Protein AF-A0A816B0W8-F1 (afdb_monomer)

Mean predicted aligned error: 12.71 Å

Nearest PDB structures (foldseek):
  7wbj-assembly1_R  TM=2.184E-01  e=3.076E+00  Homo sapiens

Radius of gyration: 24.5 Å; Cα contacts (8 Å, |Δi|>4): 138; chains: 1; bounding box: 61×40×53 Å

Sequence (205 aa):
MHNAAICAMAPLFFAFRRRNYAPLTARYIFDLQVASPQLIDHLSKSFSVQRTARPFSAIAVDQTIECTINRYGKGRGGISGHFNKQLIDRWCQAFSFRAILSSVVAEIVSLETGLNSLDTHIECTPTRIEVDNKDLSLCIAKLKSENLFSCEQNSLPKLFTGKIIHNDIVLNICNSYERGYELLKKYLVERLINKTVNVYDKIDF

pLDDT: mean 81.43, std 10.31, range [48.84, 95.62]

Structure (mmCIF, N/CA/C/O backbone):
data_AF-A0A816B0W8-F1
#
_entry.id   AF-A0A816B0W8-F1
#
loop_
_atom_site.group_PDB
_atom_site.id
_atom_site.type_symbol
_atom_site.label_atom_id
_atom_site.label_alt_id
_atom_site.label_comp_id
_atom_site.label_asym_id
_atom_site.label_entity_id
_atom_site.label_seq_id
_atom_site.pdbx_PDB_ins_code
_atom_site.Cartn_x
_atom_site.Cartn_y
_atom_site.Cartn_z
_atom_site.occupancy
_atom_site.B_iso_or_equiv
_atom_site.auth_seq_id
_atom_site.auth_comp_id
_atom_site.auth_asym_id
_atom_site.auth_atom_id
_atom_site.pdbx_PDB_model_num
ATOM 1 N N . MET A 1 1 ? -0.723 12.891 -1.278 1.00 52.94 1 MET A N 1
ATOM 2 C CA . MET A 1 1 ? -1.384 11.775 -1.999 1.00 52.94 1 MET A CA 1
ATOM 3 C C . MET A 1 1 ? -1.600 10.532 -1.134 1.00 52.94 1 MET A C 1
ATOM 5 O O . MET A 1 1 ? -2.701 10.005 -1.169 1.00 52.94 1 MET A O 1
ATOM 9 N N . HIS A 1 2 ? -0.624 10.086 -0.331 1.00 69.62 2 HIS A N 1
ATOM 10 C CA . HIS A 1 2 ? -0.720 8.847 0.466 1.00 69.62 2 HIS A CA 1
ATOM 11 C C . HIS A 1 2 ? -1.966 8.743 1.377 1.00 69.62 2 HIS A C 1
ATOM 13 O O . HIS A 1 2 ? -2.706 7.769 1.288 1.00 69.62 2 HIS A O 1
ATOM 19 N N . ASN A 1 3 ? -2.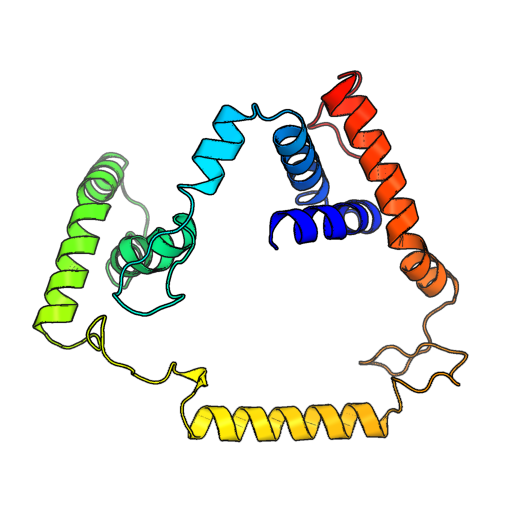263 9.766 2.189 1.00 77.00 3 ASN A N 1
ATOM 20 C CA . ASN A 1 3 ? -3.391 9.705 3.137 1.00 77.00 3 ASN A CA 1
ATOM 21 C C . ASN A 1 3 ? -4.752 9.655 2.430 1.00 77.00 3 ASN A C 1
ATOM 23 O O . ASN A 1 3 ? -5.612 8.868 2.806 1.00 77.00 3 ASN A O 1
ATOM 27 N N . ALA A 1 4 ? -4.923 10.446 1.367 1.00 80.56 4 ALA A N 1
ATOM 28 C CA . ALA A 1 4 ? -6.134 10.412 0.549 1.00 80.56 4 ALA A CA 1
ATOM 29 C C . ALA A 1 4 ? -6.332 9.034 -0.109 1.00 80.56 4 ALA A C 1
ATOM 31 O O . ALA A 1 4 ? -7.447 8.518 -0.126 1.00 80.56 4 ALA A O 1
ATOM 32 N N . ALA A 1 5 ? -5.247 8.407 -0.580 1.00 85.62 5 ALA A N 1
ATOM 33 C CA . ALA A 1 5 ? -5.291 7.063 -1.148 1.00 85.62 5 ALA A CA 1
ATOM 34 C C . ALA A 1 5 ? -5.685 6.003 -0.106 1.00 85.62 5 ALA A C 1
ATOM 36 O O . ALA A 1 5 ? -6.521 5.150 -0.393 1.00 85.62 5 ALA A O 1
ATOM 37 N N . ILE A 1 6 ? -5.146 6.077 1.118 1.00 87.00 6 ILE A N 1
ATOM 38 C CA . ILE A 1 6 ? -5.539 5.167 2.207 1.00 87.00 6 ILE A CA 1
ATOM 39 C C . ILE A 1 6 ? -7.014 5.350 2.572 1.00 87.00 6 ILE A C 1
ATOM 41 O O . ILE A 1 6 ? -7.723 4.354 2.703 1.00 87.00 6 ILE A O 1
ATOM 45 N N . CYS A 1 7 ? -7.495 6.592 2.682 1.00 88.56 7 CYS A N 1
ATOM 46 C CA . CYS A 1 7 ? -8.908 6.863 2.951 1.00 88.56 7 CYS A CA 1
ATOM 47 C C . CYS A 1 7 ? -9.823 6.283 1.863 1.00 88.56 7 CYS A C 1
ATOM 49 O O . CYS A 1 7 ? -10.854 5.702 2.188 1.00 88.56 7 CYS A O 1
ATOM 51 N N . ALA A 1 8 ? -9.432 6.386 0.590 1.00 91.00 8 ALA A N 1
ATOM 52 C CA . ALA A 1 8 ? -10.189 5.819 -0.524 1.00 91.00 8 ALA A CA 1
ATOM 53 C C . ALA A 1 8 ? -10.150 4.277 -0.558 1.00 91.00 8 ALA A C 1
ATOM 55 O O . ALA A 1 8 ? -11.124 3.640 -0.951 1.00 91.00 8 ALA A O 1
ATOM 56 N N . MET A 1 9 ? -9.044 3.661 -0.132 1.00 92.88 9 MET A N 1
ATOM 57 C CA . MET A 1 9 ? -8.875 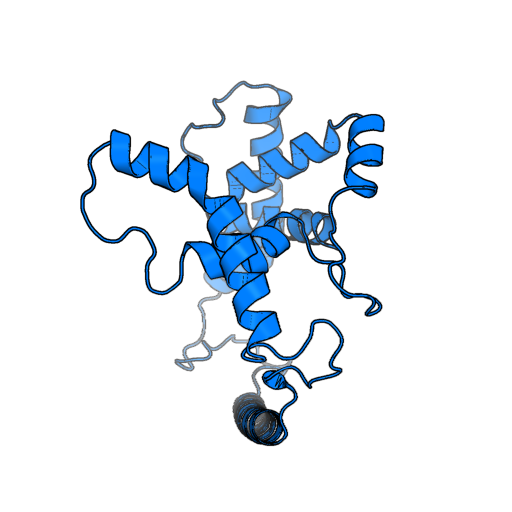2.202 -0.144 1.00 92.88 9 MET A CA 1
ATOM 58 C C . MET A 1 9 ? -9.476 1.498 1.075 1.00 92.88 9 MET A C 1
ATOM 60 O O . MET A 1 9 ? -9.868 0.334 0.974 1.00 92.88 9 MET A O 1
ATOM 64 N N . ALA A 1 10 ? -9.565 2.172 2.225 1.00 93.56 10 ALA A N 1
ATOM 65 C CA . ALA A 1 10 ? -10.037 1.564 3.467 1.00 93.56 10 ALA A CA 1
ATOM 66 C C . ALA A 1 10 ? -11.412 0.878 3.334 1.00 93.56 10 ALA A C 1
ATOM 68 O O . ALA A 1 10 ? -11.506 -0.286 3.731 1.00 93.56 10 ALA A O 1
ATOM 69 N N . PRO A 1 11 ? -12.443 1.481 2.703 1.00 95.12 11 PRO A N 1
ATOM 70 C CA . PRO A 1 11 ? -13.714 0.800 2.448 1.00 95.12 11 PRO A CA 1
ATOM 71 C C . PRO A 1 11 ? -13.540 -0.539 1.722 1.00 95.12 11 PRO A C 1
ATOM 73 O O . PRO A 1 11 ? -14.100 -1.553 2.132 1.00 95.12 11 PRO A O 1
ATOM 76 N N . LEU A 1 12 ? -12.685 -0.596 0.699 1.00 94.69 12 LEU A N 1
ATOM 77 C CA . LEU A 1 12 ? -12.449 -1.821 -0.067 1.00 94.69 12 LEU A CA 1
ATOM 78 C C . LEU A 1 12 ? -11.788 -2.916 0.784 1.00 94.69 12 LEU A C 1
ATOM 80 O O . LEU A 1 12 ? -12.116 -4.096 0.637 1.00 94.69 12 LEU A O 1
ATOM 84 N N . PHE A 1 13 ? -10.907 -2.558 1.724 1.00 94.25 13 PHE A N 1
ATOM 85 C CA . PHE A 1 13 ? -10.340 -3.534 2.659 1.00 94.25 13 PHE A CA 1
ATOM 86 C C . PHE A 1 13 ? -11.407 -4.181 3.541 1.00 94.25 13 PHE A C 1
ATOM 88 O O . PHE A 1 13 ? -11.345 -5.393 3.769 1.00 94.25 13 PHE A O 1
ATOM 95 N N . PHE A 1 14 ? -12.407 -3.414 3.977 1.00 93.38 14 PHE A N 1
ATOM 96 C CA . PHE A 1 14 ? -13.552 -3.955 4.705 1.00 93.38 14 PHE A CA 1
ATOM 97 C C . PHE A 1 14 ? -14.455 -4.800 3.798 1.00 93.38 14 PHE A C 1
ATOM 99 O O . PHE A 1 14 ? -14.776 -5.937 4.142 1.00 93.38 14 PHE A O 1
ATOM 106 N N . ALA A 1 15 ? -14.783 -4.312 2.600 1.00 93.94 15 ALA A N 1
ATOM 107 C CA . ALA A 1 15 ? -15.646 -5.009 1.644 1.00 93.94 15 ALA A CA 1
ATOM 108 C C . ALA A 1 15 ? -15.120 -6.402 1.254 1.00 93.94 15 ALA A C 1
ATOM 110 O O . ALA A 1 15 ? -15.884 -7.368 1.152 1.00 93.94 15 ALA A O 1
ATOM 111 N N . PHE A 1 16 ? -13.804 -6.516 1.061 1.00 92.00 16 PHE A N 1
ATOM 112 C CA . PHE A 1 16 ? -13.126 -7.753 0.665 1.00 92.00 16 PHE A CA 1
ATOM 113 C C . PHE A 1 16 ? -12.481 -8.502 1.836 1.00 92.00 16 PHE A C 1
ATOM 115 O O . PHE A 1 16 ? -11.629 -9.367 1.624 1.00 92.00 16 PHE A O 1
ATOM 122 N N . ARG A 1 17 ? -12.893 -8.201 3.075 1.00 89.06 17 ARG A N 1
ATOM 123 C CA . ARG A 1 17 ? -12.522 -8.959 4.282 1.00 89.06 17 ARG A CA 1
ATOM 124 C C . ARG A 1 17 ? -11.011 -9.075 4.494 1.00 89.06 17 ARG A C 1
ATOM 126 O O . ARG A 1 17 ? -10.497 -10.114 4.919 1.00 89.06 17 ARG A O 1
ATOM 133 N N . ARG A 1 18 ? -10.263 -8.013 4.189 1.00 90.75 18 ARG A N 1
ATOM 134 C CA . ARG A 1 18 ? -8.805 -7.967 4.355 1.00 90.75 18 ARG A CA 1
ATOM 135 C C . ARG A 1 18 ? -8.459 -7.795 5.831 1.00 90.75 18 ARG A C 1
ATOM 137 O O . ARG A 1 18 ? -8.125 -6.703 6.270 1.00 90.75 18 ARG A O 1
ATOM 144 N N . ARG A 1 19 ? -8.521 -8.894 6.589 1.00 83.50 19 ARG A N 1
ATOM 145 C CA . ARG A 1 19 ? -8.374 -8.936 8.059 1.00 83.50 19 ARG A CA 1
ATOM 146 C C . ARG A 1 19 ? -7.146 -8.217 8.606 1.00 83.50 19 ARG A C 1
ATOM 148 O O . ARG A 1 19 ? -7.242 -7.624 9.666 1.00 83.50 19 ARG A O 1
ATOM 155 N N . ASN A 1 20 ? -6.024 -8.250 7.893 1.00 83.94 20 ASN A N 1
ATOM 156 C CA . ASN A 1 20 ? -4.802 -7.589 8.355 1.00 83.94 20 ASN A CA 1
ATOM 157 C C . ASN A 1 20 ? -4.802 -6.089 8.031 1.00 83.94 20 ASN A C 1
ATOM 159 O O . ASN A 1 20 ? -4.254 -5.300 8.785 1.00 83.94 20 ASN A O 1
ATOM 163 N N . TYR A 1 21 ? -5.433 -5.683 6.928 1.00 88.56 21 TYR A N 1
ATOM 164 C CA . TYR A 1 21 ? -5.374 -4.305 6.437 1.00 88.56 21 TYR A CA 1
ATOM 165 C C . TYR A 1 21 ? -6.533 -3.448 6.947 1.00 88.56 21 TYR A C 1
ATOM 167 O O . TYR A 1 21 ? -6.322 -2.293 7.305 1.00 88.56 21 TYR A O 1
ATOM 175 N N . ALA A 1 22 ? -7.747 -3.996 7.022 1.00 90.94 22 ALA A N 1
ATOM 176 C CA . ALA A 1 22 ? -8.943 -3.262 7.430 1.00 90.94 22 ALA A CA 1
ATOM 177 C C . ALA A 1 22 ? -8.820 -2.641 8.844 1.00 90.94 22 ALA A C 1
ATOM 179 O O . ALA A 1 22 ? -8.985 -1.427 8.961 1.00 90.94 22 ALA A O 1
ATOM 180 N N . PRO A 1 23 ? -8.425 -3.380 9.903 1.00 89.88 23 PRO A N 1
ATOM 181 C CA . PRO A 1 23 ? -8.271 -2.805 11.243 1.00 89.88 23 PRO A CA 1
ATOM 182 C C . PRO A 1 23 ? -7.166 -1.749 11.310 1.00 89.88 23 PRO A C 1
ATOM 184 O O . PRO A 1 23 ? -7.350 -0.698 11.921 1.00 89.88 23 PRO A O 1
ATOM 187 N N . LEU A 1 24 ? -6.020 -2.026 10.673 1.00 90.06 24 LEU A N 1
ATOM 188 C CA . LEU A 1 24 ? -4.855 -1.140 10.688 1.00 90.06 24 LEU A CA 1
ATOM 189 C C . LEU A 1 24 ? -5.149 0.173 9.969 1.00 90.06 24 LEU A C 1
ATOM 191 O O . LEU A 1 24 ? -4.829 1.240 10.483 1.00 90.06 24 LEU A O 1
ATOM 195 N N . THR A 1 25 ? -5.800 0.105 8.809 1.00 90.81 25 THR A N 1
ATOM 196 C CA . THR A 1 25 ? -6.192 1.306 8.065 1.00 90.81 25 THR A CA 1
ATOM 197 C C . THR A 1 25 ? -7.269 2.103 8.785 1.00 90.81 25 THR A C 1
ATOM 199 O O . THR A 1 25 ? -7.143 3.321 8.864 1.00 90.81 25 THR A O 1
ATOM 202 N N . ALA A 1 26 ? -8.268 1.451 9.386 1.00 91.50 26 ALA A N 1
ATOM 203 C CA . ALA A 1 26 ? -9.259 2.138 10.213 1.00 91.50 26 ALA A CA 1
ATOM 204 C C . ALA A 1 26 ? -8.606 2.859 11.399 1.00 91.50 26 ALA A C 1
ATOM 206 O O . ALA A 1 26 ? -8.904 4.025 11.654 1.00 91.50 26 ALA A O 1
ATOM 207 N N . ARG A 1 27 ? -7.676 2.188 12.092 1.00 90.56 27 ARG A N 1
ATOM 208 C CA . ARG A 1 27 ? -6.945 2.787 13.209 1.00 90.56 27 ARG A CA 1
ATOM 209 C C . ARG A 1 27 ? -6.093 3.969 12.759 1.00 90.56 27 ARG A C 1
ATOM 211 O O . ARG A 1 27 ? -6.164 5.022 13.374 1.00 90.56 27 ARG A O 1
ATOM 218 N N . TYR A 1 28 ? -5.361 3.814 11.662 1.00 88.50 28 TYR A N 1
ATOM 219 C CA . TYR A 1 28 ? -4.548 4.879 11.085 1.00 88.50 28 TYR A CA 1
ATOM 220 C C . TYR A 1 28 ? -5.380 6.113 10.709 1.00 88.50 28 TYR A C 1
ATOM 222 O O . TYR A 1 28 ? -5.005 7.232 11.044 1.00 88.50 28 TYR A O 1
ATOM 230 N N . ILE A 1 29 ? -6.529 5.919 10.053 1.00 88.88 29 ILE A N 1
ATOM 231 C CA . ILE A 1 29 ? -7.435 7.018 9.687 1.00 88.88 29 ILE A CA 1
ATOM 232 C C . ILE A 1 29 ? -7.964 7.721 10.939 1.00 88.88 29 ILE A C 1
ATOM 234 O O . ILE A 1 29 ? -7.981 8.948 10.986 1.00 88.88 29 ILE A O 1
ATOM 238 N N . PHE A 1 30 ? -8.365 6.960 11.958 1.00 90.38 30 PHE A N 1
ATOM 239 C CA . PHE A 1 30 ? -8.827 7.524 13.223 1.00 90.38 30 PHE A CA 1
ATOM 240 C C . PHE A 1 30 ? -7.728 8.323 13.931 1.00 90.38 30 PHE A C 1
ATOM 242 O O . PHE A 1 30 ? -7.953 9.463 14.328 1.00 90.38 30 PHE A O 1
ATOM 249 N N . ASP A 1 31 ? -6.523 7.762 14.035 1.00 88.50 31 ASP A N 1
ATOM 250 C CA . ASP A 1 31 ? -5.387 8.430 14.665 1.00 88.50 31 ASP A CA 1
ATOM 251 C C . ASP A 1 31 ? -5.023 9.723 13.913 1.00 88.50 31 ASP A C 1
ATOM 253 O O . ASP A 1 31 ? -4.719 10.726 14.550 1.00 88.50 31 ASP A O 1
ATOM 257 N N . LEU A 1 32 ? -5.135 9.752 12.577 1.00 82.69 32 LEU A N 1
ATOM 258 C CA . LEU A 1 32 ? -4.976 10.979 11.785 1.00 82.69 32 LEU A CA 1
ATOM 259 C C . LEU A 1 32 ? -6.052 12.033 12.080 1.00 82.69 32 LEU A C 1
ATOM 261 O O . LEU A 1 32 ? -5.742 13.220 12.094 1.00 82.69 32 LEU A O 1
ATOM 265 N N . GLN A 1 33 ? -7.305 11.621 12.284 1.00 84.00 33 GLN A N 1
ATOM 266 C CA . GLN A 1 33 ? -8.415 12.536 12.580 1.00 84.00 33 GLN A CA 1
ATOM 267 C C . GLN A 1 33 ? -8.322 13.134 13.987 1.00 84.00 33 GLN A C 1
ATOM 269 O O . GLN A 1 33 ? -8.737 14.270 14.197 1.00 84.00 33 GLN A O 1
ATOM 274 N N . VAL A 1 34 ? -7.792 12.368 14.943 1.00 87.25 34 VAL A N 1
ATOM 275 C CA . VAL A 1 34 ? -7.678 12.764 16.356 1.00 87.25 34 VAL A CA 1
ATOM 276 C C . VAL A 1 34 ? -6.302 13.370 16.677 1.00 87.25 34 VAL A C 1
ATOM 278 O O . VAL A 1 34 ? -6.108 13.935 17.753 1.00 87.25 34 VAL A O 1
ATOM 281 N N . ALA A 1 35 ? -5.339 13.286 15.754 1.00 84.56 35 ALA A N 1
ATOM 282 C CA . ALA A 1 35 ? -4.006 13.854 15.923 1.00 84.56 35 ALA A CA 1
ATOM 283 C C . ALA A 1 35 ? -4.059 15.359 16.224 1.00 84.56 35 ALA A C 1
ATOM 285 O O . ALA A 1 35 ? -4.813 16.118 15.613 1.00 84.56 35 ALA A O 1
ATOM 286 N N . SER A 1 36 ? -3.206 15.809 17.150 1.00 85.88 36 SER A N 1
ATOM 287 C CA . SER A 1 36 ? -3.104 17.233 17.461 1.00 85.88 36 SER A CA 1
ATOM 288 C C . SER A 1 36 ? -2.554 18.010 16.255 1.00 85.88 36 SER A C 1
ATOM 290 O O . SER A 1 36 ? -1.688 17.501 15.534 1.00 85.88 36 SER A O 1
ATOM 292 N N . PRO A 1 37 ? -2.969 19.274 16.051 1.00 84.88 37 PRO A N 1
ATOM 293 C CA . PRO A 1 37 ? -2.423 20.112 14.982 1.00 84.88 37 PRO A CA 1
ATOM 294 C C . PRO A 1 37 ? -0.893 20.229 15.030 1.00 84.88 37 PRO A C 1
ATOM 296 O O . PRO A 1 37 ? -0.244 20.300 13.993 1.00 84.88 37 PRO A O 1
ATOM 299 N N . GLN A 1 38 ? -0.311 20.186 16.232 1.00 84.12 38 GLN A N 1
ATOM 300 C CA . GLN A 1 38 ? 1.138 20.217 16.460 1.00 84.12 38 GLN A CA 1
ATOM 301 C C . GLN A 1 38 ? 1.833 18.954 15.938 1.00 84.12 38 GLN A C 1
ATOM 303 O O . GLN A 1 38 ? 2.890 19.044 15.318 1.00 84.12 38 GLN A O 1
ATOM 308 N N . LEU A 1 39 ? 1.238 17.776 16.157 1.00 80.62 39 LEU A N 1
ATOM 309 C CA . LEU A 1 39 ? 1.755 16.520 15.621 1.00 80.62 39 LEU A CA 1
ATOM 310 C C . LEU A 1 39 ? 1.662 16.503 14.092 1.00 80.62 39 LEU A C 1
ATOM 312 O O . LEU A 1 39 ? 2.605 16.083 13.427 1.00 80.62 39 LEU A O 1
ATOM 316 N N . ILE A 1 40 ? 0.552 16.993 13.533 1.00 79.31 40 ILE A N 1
ATOM 317 C CA . ILE A 1 40 ? 0.364 17.101 12.081 1.00 79.31 40 ILE A CA 1
ATOM 318 C C . ILE A 1 40 ? 1.403 18.052 11.471 1.00 79.31 40 ILE A C 1
ATOM 320 O O . ILE A 1 40 ? 2.042 17.695 10.482 1.00 79.31 40 ILE A O 1
ATOM 324 N N . ASP A 1 41 ? 1.623 19.221 12.080 1.00 81.81 41 ASP A N 1
ATOM 325 C CA . ASP A 1 41 ? 2.642 20.184 11.650 1.00 81.81 41 ASP A CA 1
ATOM 326 C C . ASP A 1 41 ? 4.049 19.567 11.689 1.00 81.81 41 ASP A C 1
ATOM 328 O O . ASP A 1 41 ? 4.784 19.633 10.702 1.00 81.81 41 ASP A O 1
ATOM 332 N N . HIS A 1 42 ? 4.394 18.868 12.771 1.00 79.50 42 HIS A N 1
ATOM 333 C CA . HIS A 1 42 ? 5.682 18.187 12.887 1.00 79.50 42 HIS A CA 1
ATOM 334 C C . HIS A 1 42 ? 5.849 17.071 11.841 1.00 79.50 42 HIS A C 1
ATOM 336 O O . HIS A 1 42 ? 6.890 16.969 11.193 1.00 79.50 42 HIS A O 1
ATOM 342 N N . LEU A 1 43 ? 4.829 16.235 11.629 1.00 71.69 43 LEU A N 1
ATOM 343 C CA . LEU A 1 43 ? 4.875 15.164 10.628 1.00 71.69 43 LEU A CA 1
ATOM 344 C C . LEU A 1 43 ? 4.965 15.711 9.200 1.00 71.69 43 LEU A C 1
ATOM 346 O O . LEU A 1 43 ? 5.659 15.125 8.369 1.00 71.69 43 LEU A O 1
ATOM 350 N N . SER A 1 44 ? 4.328 16.851 8.919 1.00 72.12 44 SER A N 1
ATOM 351 C CA . SER A 1 44 ? 4.392 17.503 7.605 1.00 72.12 44 SER A CA 1
ATOM 352 C C . SER A 1 44 ? 5.803 17.979 7.235 1.00 72.12 44 SER A C 1
ATOM 354 O O . SER A 1 44 ? 6.125 18.084 6.053 1.00 72.12 44 SER A O 1
ATOM 356 N N . LYS A 1 45 ? 6.661 18.208 8.237 1.00 73.25 45 LYS A N 1
ATOM 357 C CA . LYS A 1 45 ? 8.029 18.720 8.078 1.00 73.25 45 LYS A CA 1
ATOM 358 C C . LYS A 1 45 ? 9.110 17.635 8.106 1.00 73.25 45 LYS A C 1
ATOM 360 O O . LYS A 1 45 ? 10.259 17.934 7.796 1.00 73.25 45 LYS A O 1
ATOM 365 N N . SER A 1 46 ? 8.795 16.396 8.499 1.00 66.38 46 SER A N 1
ATOM 366 C CA . SER A 1 46 ? 9.828 15.445 8.961 1.00 66.38 46 SER A CA 1
ATOM 367 C C . SER A 1 46 ? 9.666 14.002 8.475 1.00 66.38 46 SER A C 1
ATOM 369 O O . SER A 1 46 ? 10.061 13.076 9.179 1.00 66.38 46 SER A O 1
ATOM 371 N N . PHE A 1 47 ? 9.104 13.777 7.283 1.00 73.25 47 PHE A N 1
ATOM 372 C CA . PHE A 1 47 ? 8.877 12.409 6.786 1.00 73.25 47 PHE A CA 1
ATOM 373 C C . PHE A 1 47 ? 9.722 11.997 5.577 1.00 73.25 47 PHE A C 1
ATOM 375 O O . PHE A 1 47 ? 9.704 10.829 5.185 1.00 73.25 47 PHE A O 1
ATOM 382 N N . SER A 1 48 ? 10.477 12.924 4.990 1.00 80.25 48 SER A N 1
ATOM 383 C CA . SER A 1 48 ? 11.274 12.662 3.793 1.00 80.25 48 SER A CA 1
ATOM 384 C C . SER A 1 48 ? 12.748 12.971 4.012 1.00 80.25 48 SER A C 1
ATOM 386 O O . SER A 1 48 ? 13.090 14.021 4.552 1.00 80.25 48 SER A O 1
ATOM 388 N N . VAL A 1 49 ? 13.618 12.085 3.538 1.00 81.94 49 VAL A N 1
ATOM 389 C CA . VAL A 1 49 ? 15.068 12.275 3.505 1.00 81.94 49 VAL A CA 1
ATOM 390 C C . VAL A 1 49 ? 15.493 12.478 2.061 1.00 81.94 49 VAL A C 1
ATOM 392 O O . VAL A 1 49 ? 15.149 11.690 1.180 1.00 81.94 49 VAL A O 1
ATOM 395 N N . GLN A 1 50 ? 16.282 13.519 1.824 1.00 82.12 50 GLN A N 1
ATOM 396 C CA . GLN A 1 50 ? 16.931 13.759 0.546 1.00 82.12 50 GLN A CA 1
ATOM 397 C C . GLN A 1 50 ? 18.427 13.467 0.696 1.00 82.12 50 GLN A C 1
ATOM 399 O O . GLN A 1 50 ? 19.153 14.203 1.356 1.00 82.12 50 GLN A O 1
ATOM 404 N N . ARG A 1 51 ? 18.886 12.359 0.103 1.00 77.19 51 ARG A N 1
ATOM 405 C CA . ARG A 1 51 ? 20.296 11.924 0.172 1.00 77.19 51 ARG A CA 1
ATOM 406 C C . ARG A 1 51 ? 21.182 12.508 -0.926 1.00 77.19 51 ARG A C 1
ATOM 408 O O . ARG A 1 51 ? 22.399 12.415 -0.831 1.00 77.19 51 ARG A O 1
ATOM 415 N N . THR A 1 52 ? 20.582 13.053 -1.980 1.00 72.75 52 THR A N 1
ATOM 416 C CA . THR A 1 52 ? 21.294 13.578 -3.153 1.00 72.75 52 THR A CA 1
ATOM 417 C C . THR A 1 52 ? 20.834 14.997 -3.446 1.00 72.75 52 THR A C 1
ATOM 419 O O . THR A 1 52 ? 19.712 15.365 -3.105 1.00 72.75 52 THR A O 1
ATOM 422 N N . ALA A 1 53 ? 21.642 15.790 -4.146 1.00 75.69 53 ALA A N 1
ATOM 423 C CA . ALA A 1 53 ? 21.236 17.133 -4.566 1.00 75.69 53 ALA A CA 1
ATOM 424 C C . ALA A 1 53 ? 20.153 17.128 -5.671 1.00 75.69 53 ALA A C 1
ATOM 426 O O . ALA A 1 53 ? 19.719 18.192 -6.108 1.00 75.69 53 ALA A O 1
ATOM 427 N N . ARG A 1 54 ? 19.698 15.952 -6.135 1.00 73.12 54 ARG A N 1
ATOM 428 C CA . ARG A 1 54 ? 18.716 15.850 -7.219 1.00 73.12 54 ARG A CA 1
ATOM 429 C C . ARG A 1 54 ? 17.352 16.392 -6.779 1.00 73.12 54 ARG A C 1
ATOM 431 O O . ARG A 1 54 ? 16.837 15.944 -5.746 1.00 73.12 54 ARG A O 1
ATOM 438 N N . PRO A 1 55 ? 16.725 17.279 -7.568 1.00 73.38 55 PRO A N 1
ATOM 439 C CA . PRO A 1 55 ? 15.346 17.695 -7.337 1.00 73.38 55 PRO A CA 1
ATOM 440 C C . PRO A 1 55 ? 14.404 16.486 -7.277 1.00 73.38 55 PRO A C 1
ATOM 442 O O . PRO A 1 55 ? 14.602 15.511 -7.999 1.00 73.38 55 PRO A O 1
ATOM 445 N N . PHE A 1 56 ? 13.385 16.549 -6.415 1.00 74.19 56 PHE A N 1
ATOM 446 C CA . PHE A 1 56 ? 12.363 15.500 -6.250 1.00 74.19 56 PHE A CA 1
ATOM 447 C C . PHE A 1 56 ? 12.895 14.102 -5.867 1.00 74.19 56 PHE A C 1
ATOM 449 O O . PHE A 1 56 ? 12.191 13.111 -6.028 1.00 74.19 56 PHE A O 1
ATOM 456 N N . SER A 1 57 ? 14.112 14.006 -5.318 1.00 77.31 57 SER A N 1
ATOM 457 C CA . SER A 1 57 ? 14.707 12.735 -4.860 1.00 77.31 57 SER A CA 1
ATOM 458 C C . SER A 1 57 ? 14.449 12.413 -3.385 1.00 77.31 57 SER A C 1
ATOM 460 O O . SER A 1 57 ? 15.028 11.473 -2.837 1.00 77.31 57 SER A O 1
ATOM 462 N N . ALA A 1 58 ? 13.605 13.206 -2.722 1.00 81.25 58 ALA A N 1
ATOM 463 C CA . ALA A 1 58 ? 13.240 12.980 -1.336 1.00 81.25 58 ALA A CA 1
ATOM 464 C C . ALA A 1 58 ? 12.368 11.720 -1.230 1.00 81.25 58 ALA A C 1
ATOM 466 O O . ALA A 1 58 ? 11.316 11.623 -1.860 1.00 81.25 58 ALA A O 1
ATOM 467 N N . ILE A 1 59 ? 12.809 10.758 -0.426 1.00 83.00 59 ILE A N 1
ATOM 468 C CA . ILE A 1 59 ? 12.110 9.490 -0.191 1.00 83.00 59 ILE A CA 1
ATOM 469 C C . ILE A 1 59 ? 11.719 9.380 1.279 1.00 83.00 59 ILE A C 1
ATOM 471 O O . ILE A 1 59 ? 12.291 10.060 2.131 1.00 83.00 59 ILE A O 1
ATOM 475 N N . ALA A 1 60 ? 10.737 8.537 1.598 1.00 84.00 60 ALA A N 1
ATOM 476 C CA . ALA A 1 60 ? 10.327 8.329 2.985 1.00 84.00 60 ALA A CA 1
ATOM 477 C C . ALA A 1 60 ? 11.506 7.837 3.849 1.00 84.00 60 ALA A C 1
ATOM 479 O O . ALA A 1 60 ? 12.384 7.121 3.362 1.00 84.00 60 ALA A O 1
ATOM 480 N N . VAL A 1 61 ? 11.525 8.192 5.138 1.00 83.44 61 VAL A N 1
ATOM 481 C CA . VAL A 1 61 ? 12.588 7.766 6.076 1.00 83.44 61 VAL A CA 1
ATOM 482 C C . VAL A 1 61 ? 12.746 6.241 6.093 1.00 83.44 61 VAL A C 1
ATOM 484 O O . VAL A 1 61 ? 13.863 5.742 6.001 1.00 83.44 61 VAL A O 1
ATOM 487 N N . ASP A 1 62 ? 11.637 5.499 6.129 1.00 83.06 62 ASP A N 1
ATOM 488 C CA . ASP A 1 62 ? 11.643 4.029 6.114 1.00 83.06 62 ASP A CA 1
ATOM 489 C C . ASP A 1 62 ? 12.283 3.469 4.835 1.00 83.06 62 ASP A C 1
ATOM 491 O O . ASP A 1 62 ? 13.232 2.686 4.880 1.00 83.06 62 ASP A O 1
ATOM 495 N N . GLN A 1 63 ? 11.869 3.992 3.678 1.00 83.62 63 GLN A N 1
ATOM 496 C CA . GLN A 1 63 ? 12.469 3.639 2.393 1.00 83.62 63 GLN A CA 1
ATOM 497 C C . GLN A 1 63 ? 13.957 4.012 2.338 1.00 83.62 63 GLN A C 1
ATOM 499 O O . GLN A 1 63 ? 14.757 3.298 1.740 1.00 83.62 63 GLN A O 1
ATOM 504 N N . THR A 1 64 ? 14.357 5.102 2.996 1.00 84.06 64 THR A N 1
ATOM 505 C CA . THR A 1 64 ? 15.766 5.493 3.110 1.00 84.06 64 THR A CA 1
ATOM 506 C C . THR A 1 64 ? 16.558 4.445 3.870 1.00 84.06 64 THR A C 1
ATOM 508 O O . THR A 1 64 ? 17.627 4.051 3.407 1.00 84.06 64 THR A O 1
ATOM 511 N N . ILE A 1 65 ? 16.039 3.972 5.004 1.00 84.06 65 ILE A N 1
ATOM 512 C CA . ILE A 1 65 ? 16.657 2.913 5.809 1.00 84.06 65 ILE A CA 1
ATOM 513 C C . ILE A 1 65 ? 16.768 1.627 4.984 1.00 84.06 65 ILE A C 1
ATOM 515 O O . ILE A 1 65 ? 17.830 0.999 4.983 1.00 84.06 65 ILE A O 1
ATOM 519 N N . GLU A 1 66 ? 15.725 1.277 4.222 1.00 82.56 66 GLU A N 1
ATOM 520 C CA . GLU A 1 66 ? 15.750 0.116 3.329 1.00 82.56 66 GLU A CA 1
ATOM 521 C C . GLU A 1 66 ? 16.819 0.241 2.234 1.00 82.56 66 GLU A C 1
ATOM 523 O O . GLU A 1 66 ? 17.636 -0.661 2.044 1.00 82.56 66 GLU A O 1
ATOM 528 N N . CYS A 1 67 ? 16.896 1.393 1.566 1.00 78.94 67 CYS A N 1
ATOM 529 C CA . CYS A 1 67 ? 17.872 1.650 0.508 1.00 78.94 67 CYS A CA 1
ATOM 530 C C . CYS A 1 67 ? 19.311 1.880 1.012 1.00 78.94 67 CYS A C 1
ATOM 532 O O . CYS A 1 67 ? 20.224 1.946 0.188 1.00 78.94 67 CYS A O 1
ATOM 534 N N . THR A 1 68 ? 19.527 2.018 2.325 1.00 78.50 68 THR A N 1
ATOM 535 C CA . THR A 1 68 ? 20.844 2.274 2.932 1.00 78.50 68 THR A CA 1
ATOM 536 C C . THR A 1 68 ? 21.240 1.183 3.910 1.00 78.50 68 THR A C 1
ATOM 538 O O . THR A 1 68 ? 21.865 0.198 3.526 1.00 78.50 68 THR A O 1
ATOM 541 N N . ILE A 1 69 ? 20.880 1.353 5.179 1.00 81.38 69 ILE A N 1
ATOM 542 C CA . ILE A 1 69 ? 21.346 0.534 6.288 1.00 81.38 69 ILE A CA 1
ATOM 543 C C . ILE A 1 69 ? 20.973 -0.928 6.045 1.00 81.38 69 ILE A C 1
ATOM 545 O O . ILE A 1 69 ? 21.828 -1.802 6.172 1.00 81.38 69 ILE A O 1
ATOM 549 N N . ASN A 1 70 ? 19.739 -1.204 5.621 1.00 83.00 70 ASN A N 1
ATOM 550 C CA . ASN A 1 70 ? 19.311 -2.574 5.358 1.00 83.00 70 ASN A CA 1
ATOM 551 C C . ASN A 1 70 ? 19.935 -3.141 4.086 1.00 83.00 70 ASN A C 1
ATOM 553 O O . ASN A 1 70 ? 20.319 -4.307 4.095 1.00 83.00 70 ASN A O 1
ATOM 557 N N . ARG A 1 71 ? 20.101 -2.343 3.026 1.00 80.06 71 ARG A N 1
ATOM 558 C CA . ARG A 1 71 ? 20.776 -2.783 1.799 1.00 80.06 71 ARG A CA 1
ATOM 559 C C . ARG A 1 71 ? 22.186 -3.309 2.081 1.00 80.06 71 ARG A C 1
ATOM 561 O O . ARG A 1 71 ? 22.507 -4.420 1.663 1.00 80.06 71 ARG A O 1
ATOM 568 N N . TYR A 1 72 ? 23.011 -2.554 2.809 1.00 73.12 72 TYR A N 1
ATOM 569 C CA . TYR A 1 72 ? 24.381 -2.987 3.131 1.00 73.12 72 TYR A CA 1
ATOM 570 C C . TYR A 1 72 ? 24.428 -3.977 4.294 1.00 73.12 72 TYR A C 1
ATOM 572 O O . TYR A 1 72 ? 25.261 -4.878 4.316 1.00 73.12 72 TYR A O 1
ATOM 580 N N . GLY A 1 73 ? 23.528 -3.836 5.263 1.00 70.69 73 GLY A N 1
ATOM 581 C CA . GLY A 1 73 ? 23.506 -4.666 6.458 1.00 70.69 73 GLY A CA 1
ATOM 582 C C . GLY A 1 73 ? 22.923 -6.069 6.245 1.00 70.69 73 GLY A C 1
ATOM 583 O O . GLY A 1 73 ? 23.361 -7.016 6.899 1.00 70.69 73 GLY A O 1
ATOM 584 N N . LYS A 1 74 ? 21.958 -6.223 5.327 1.00 71.62 74 LYS A N 1
ATOM 585 C CA . LYS A 1 74 ? 21.323 -7.506 4.959 1.00 71.62 74 LYS A CA 1
ATOM 586 C C . LYS A 1 74 ? 21.923 -8.136 3.689 1.00 71.62 74 LYS A C 1
ATOM 588 O O . LYS A 1 74 ? 21.427 -9.163 3.232 1.00 71.62 74 LYS A O 1
ATOM 593 N N . GLY A 1 75 ? 22.965 -7.534 3.107 1.00 66.62 75 GLY A N 1
ATOM 594 C CA . GLY A 1 75 ? 23.670 -8.065 1.936 1.00 66.62 75 GLY A CA 1
ATOM 595 C C . GLY A 1 75 ? 24.435 -9.372 2.212 1.00 66.62 75 GLY A C 1
ATOM 596 O O . GLY A 1 75 ? 24.395 -9.929 3.313 1.00 66.62 75 GLY A O 1
ATOM 597 N N . ARG A 1 76 ? 25.169 -9.882 1.209 1.00 57.84 76 ARG A N 1
ATOM 598 C CA . ARG A 1 76 ? 26.048 -11.062 1.372 1.00 57.84 76 ARG A CA 1
ATOM 599 C C . ARG A 1 76 ? 27.038 -10.819 2.526 1.00 57.84 76 ARG A C 1
ATOM 601 O O . ARG A 1 76 ? 27.840 -9.896 2.454 1.00 57.84 76 ARG A O 1
ATOM 608 N N . GLY A 1 77 ? 26.969 -11.643 3.579 1.00 60.47 77 GLY A N 1
ATOM 609 C CA . GLY A 1 77 ? 27.723 -11.459 4.835 1.00 60.47 77 GLY A CA 1
ATOM 610 C C . GLY A 1 77 ? 26.900 -10.932 6.027 1.00 60.47 77 GLY A C 1
ATOM 611 O O . GLY A 1 77 ? 27.471 -10.584 7.069 1.00 60.47 77 GLY A O 1
ATOM 612 N N . GLY A 1 78 ? 25.572 -10.841 5.886 1.00 62.28 78 GLY A N 1
ATOM 613 C CA . GLY A 1 78 ? 24.624 -10.631 6.988 1.00 62.28 78 GLY A CA 1
ATOM 614 C C . GLY A 1 78 ? 24.481 -11.850 7.916 1.00 62.28 78 GLY A C 1
ATOM 615 O O . GLY A 1 78 ? 25.127 -12.878 7.720 1.00 62.28 78 GLY A O 1
ATOM 616 N N . ILE A 1 79 ? 23.633 -11.744 8.947 1.00 63.88 79 ILE A N 1
ATOM 617 C CA . ILE A 1 79 ? 23.303 -12.878 9.831 1.00 63.88 79 ILE A CA 1
ATOM 618 C C . ILE A 1 79 ? 22.622 -13.976 9.005 1.00 63.88 79 ILE A C 1
ATOM 620 O O . ILE A 1 79 ? 21.510 -13.791 8.519 1.00 63.88 79 ILE A O 1
ATOM 624 N N . SER A 1 80 ? 23.262 -15.140 8.898 1.00 64.69 80 SER A N 1
ATOM 625 C CA . SER A 1 80 ? 22.666 -16.367 8.361 1.00 64.69 80 SER A CA 1
ATOM 626 C C . SER A 1 80 ? 22.921 -17.538 9.313 1.00 64.69 80 SER A C 1
ATOM 628 O O . SER A 1 80 ? 24.079 -17.837 9.600 1.00 64.69 80 SER A O 1
ATOM 630 N N . GLY A 1 81 ? 21.866 -18.203 9.792 1.00 68.25 81 GLY A N 1
ATOM 631 C CA . GLY A 1 81 ? 21.960 -19.350 10.709 1.00 68.25 81 GLY A CA 1
ATOM 632 C C . GLY A 1 81 ? 21.527 -19.051 12.152 1.00 68.25 81 G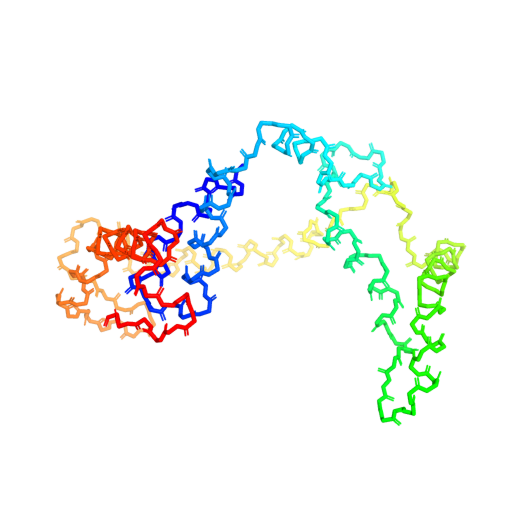LY A C 1
ATOM 633 O O . GLY A 1 81 ? 21.041 -17.963 12.457 1.00 68.25 81 GLY A O 1
ATOM 634 N N . HIS A 1 82 ? 21.674 -20.041 13.038 1.00 69.12 82 HIS A N 1
ATOM 635 C CA . HIS A 1 82 ? 21.348 -19.917 14.462 1.00 69.12 82 HIS A CA 1
ATOM 636 C C . HIS A 1 82 ? 22.541 -19.344 15.235 1.00 69.12 82 HIS A C 1
ATOM 638 O O . HIS A 1 82 ? 23.552 -20.020 15.415 1.00 69.12 82 HIS A O 1
ATOM 644 N N . PHE A 1 83 ? 22.409 -18.109 15.717 1.00 74.69 83 PHE A N 1
ATOM 645 C CA . PHE A 1 83 ? 23.403 -17.460 16.573 1.00 74.69 83 PHE A CA 1
ATOM 646 C C . PHE A 1 83 ? 22.939 -17.439 18.027 1.00 74.69 83 PHE A C 1
ATOM 648 O O . PHE A 1 83 ? 21.743 -17.419 18.317 1.00 74.69 83 PHE A O 1
ATOM 655 N N . ASN A 1 84 ? 23.895 -17.402 18.956 1.00 83.88 84 ASN A N 1
ATOM 656 C CA . ASN A 1 84 ? 23.581 -17.128 20.353 1.00 83.88 84 ASN A CA 1
ATOM 657 C C . ASN A 1 84 ? 23.179 -15.646 20.533 1.00 83.88 84 ASN A C 1
ATOM 659 O O . ASN A 1 84 ? 23.517 -14.780 19.722 1.00 83.88 84 ASN A O 1
ATOM 663 N N . LYS A 1 85 ? 22.463 -15.345 21.622 1.00 83.50 85 LYS A N 1
ATOM 664 C CA . LYS A 1 85 ? 21.937 -13.997 21.900 1.00 83.50 85 LYS A CA 1
ATOM 665 C C . LYS A 1 85 ? 23.029 -12.917 21.926 1.00 83.50 85 LYS A C 1
ATOM 667 O O . LYS A 1 85 ? 22.829 -11.831 21.404 1.00 83.50 85 LYS A O 1
ATOM 672 N N . GLN A 1 86 ? 24.204 -13.241 22.463 1.00 84.19 86 GLN A N 1
ATOM 673 C CA . GLN A 1 86 ? 25.331 -12.310 22.592 1.00 84.19 86 GLN A CA 1
ATOM 674 C C . GLN A 1 86 ? 25.911 -11.893 21.231 1.00 84.19 86 GLN A C 1
ATOM 676 O O . GLN A 1 86 ? 26.281 -10.736 21.036 1.00 84.19 86 GLN A O 1
ATOM 681 N N . LEU A 1 87 ? 25.979 -12.822 20.273 1.00 80.31 87 LEU A N 1
ATOM 682 C CA . LEU A 1 87 ? 26.423 -12.541 18.908 1.00 80.31 87 LEU A CA 1
ATOM 683 C C . LEU A 1 87 ? 25.396 -11.697 18.149 1.00 80.31 87 LEU A C 1
ATOM 685 O O . LEU A 1 87 ? 25.792 -10.803 17.404 1.00 80.31 87 LEU A O 1
ATOM 689 N N . ILE A 1 88 ? 24.100 -11.939 18.375 1.00 82.12 88 ILE A N 1
ATOM 690 C CA . ILE A 1 88 ? 23.023 -11.105 17.824 1.00 82.12 88 ILE A CA 1
ATOM 691 C C . ILE A 1 88 ? 23.122 -9.685 18.386 1.00 82.12 88 ILE A C 1
ATOM 693 O O . ILE A 1 88 ? 23.140 -8.736 17.608 1.00 82.12 88 ILE A O 1
ATOM 697 N N . ASP A 1 89 ? 23.274 -9.530 19.704 1.00 84.50 89 ASP A N 1
ATOM 698 C CA . ASP A 1 89 ? 23.400 -8.217 20.349 1.00 84.50 89 ASP A CA 1
ATOM 699 C C . ASP A 1 89 ? 24.599 -7.436 19.795 1.00 84.50 89 ASP A C 1
ATOM 701 O O . ASP A 1 89 ? 24.467 -6.275 19.398 1.00 84.50 89 ASP A O 1
ATOM 705 N N . ARG A 1 90 ? 25.763 -8.087 19.675 1.00 82.06 90 ARG A N 1
ATOM 706 C CA . ARG A 1 90 ? 26.964 -7.471 19.096 1.00 82.06 90 ARG A CA 1
ATOM 707 C C . ARG A 1 90 ? 26.777 -7.110 17.622 1.00 82.06 90 ARG A C 1
ATOM 709 O O . ARG A 1 90 ? 27.262 -6.068 17.181 1.00 82.06 90 ARG A O 1
ATOM 716 N N . TRP A 1 91 ? 26.082 -7.948 16.853 1.00 80.44 91 TRP A N 1
ATOM 717 C CA . TRP A 1 91 ? 25.780 -7.652 15.455 1.00 80.44 91 TRP A CA 1
ATOM 718 C C . TRP A 1 91 ? 24.832 -6.458 15.327 1.00 80.44 91 TRP A C 1
ATOM 720 O O . TRP A 1 91 ? 25.124 -5.563 14.541 1.00 80.44 91 TRP A O 1
ATOM 730 N N . CYS A 1 92 ? 23.768 -6.393 16.133 1.00 82.56 92 CYS A N 1
ATOM 731 C CA . CYS A 1 92 ? 22.829 -5.269 16.166 1.00 82.56 92 CYS A CA 1
ATOM 732 C C . CYS A 1 92 ? 23.532 -3.953 16.523 1.00 82.56 92 CYS A C 1
ATOM 734 O O . CYS A 1 92 ? 23.297 -2.939 15.872 1.00 82.56 92 CYS A O 1
ATOM 736 N N . GLN A 1 93 ? 24.441 -3.974 17.504 1.00 84.81 93 GLN A N 1
ATOM 737 C CA . GLN A 1 93 ? 25.224 -2.797 17.897 1.00 84.81 93 GLN A CA 1
ATOM 738 C C . GLN A 1 93 ? 26.156 -2.306 16.780 1.00 84.81 93 GLN A C 1
ATOM 740 O O . GLN A 1 93 ? 26.308 -1.103 16.587 1.00 84.81 93 GLN A O 1
ATOM 745 N N . ALA A 1 94 ? 26.768 -3.220 16.023 1.00 84.62 94 ALA A N 1
ATOM 746 C CA . ALA A 1 94 ? 27.687 -2.876 14.937 1.00 84.62 94 ALA A CA 1
ATOM 747 C C . ALA A 1 94 ? 26.994 -2.663 13.577 1.00 84.62 94 ALA A C 1
ATOM 749 O O . ALA A 1 94 ? 27.656 -2.287 12.609 1.00 84.62 94 ALA A O 1
ATOM 750 N N . PHE A 1 95 ? 25.688 -2.926 13.476 1.00 83.12 95 PHE A N 1
ATOM 751 C CA . PHE A 1 95 ? 24.958 -3.023 12.211 1.00 83.12 95 PHE A CA 1
ATOM 752 C C . PHE A 1 95 ? 25.010 -1.732 11.391 1.00 83.12 95 PHE A C 1
ATOM 754 O O . PHE A 1 95 ? 25.451 -1.738 10.241 1.00 83.12 95 PHE A O 1
ATOM 761 N N . SER A 1 96 ? 24.614 -0.615 12.003 1.00 82.50 96 SER A N 1
ATOM 762 C CA . SER A 1 96 ? 24.587 0.700 11.357 1.00 82.50 96 SER A CA 1
ATOM 763 C C . SER A 1 96 ? 25.985 1.153 10.940 1.00 82.50 96 SER A C 1
ATOM 765 O O . SER A 1 96 ? 26.183 1.580 9.805 1.00 82.50 96 SER A O 1
ATOM 767 N N . PHE A 1 97 ? 26.975 0.985 11.818 1.00 85.56 97 PHE A N 1
ATOM 768 C CA . PHE A 1 97 ? 28.361 1.352 11.536 1.00 85.56 97 PHE A CA 1
ATOM 769 C C . PHE A 1 97 ? 28.954 0.535 10.381 1.00 85.56 97 PHE A C 1
ATOM 771 O O . PHE A 1 97 ? 29.573 1.092 9.477 1.00 85.56 97 PHE A O 1
ATOM 778 N N . ARG A 1 98 ? 28.715 -0.782 10.357 1.00 82.81 98 ARG A N 1
ATOM 779 C CA . ARG A 1 98 ? 29.147 -1.653 9.255 1.00 82.81 98 ARG A CA 1
ATOM 780 C C . ARG A 1 98 ? 28.495 -1.283 7.930 1.00 82.81 98 ARG A C 1
ATOM 782 O O . ARG A 1 98 ? 29.167 -1.338 6.901 1.00 82.81 98 ARG A O 1
ATOM 789 N N . ALA A 1 99 ? 27.212 -0.930 7.948 1.00 82.62 99 ALA A N 1
ATOM 790 C CA . ALA A 1 99 ? 26.509 -0.488 6.752 1.00 82.62 99 ALA A CA 1
ATOM 791 C C . ALA A 1 99 ? 27.122 0.805 6.191 1.00 82.62 99 ALA A C 1
ATOM 793 O O . ALA A 1 99 ? 27.391 0.870 4.995 1.00 82.62 99 ALA A O 1
ATOM 794 N N . ILE A 1 100 ? 27.428 1.780 7.057 1.00 83.25 100 ILE A N 1
ATOM 795 C CA . ILE A 1 100 ? 28.103 3.034 6.678 1.00 83.25 100 ILE A CA 1
ATOM 796 C C . ILE A 1 100 ? 29.504 2.759 6.121 1.00 83.25 100 ILE A C 1
ATOM 798 O O . ILE A 1 100 ? 29.870 3.276 5.069 1.00 83.25 100 ILE A O 1
ATOM 802 N N . LEU A 1 101 ? 30.296 1.919 6.791 1.00 84.81 101 LEU A N 1
ATOM 803 C CA . LEU A 1 101 ? 31.637 1.580 6.314 1.00 84.81 101 LEU A CA 1
ATOM 804 C C . LEU A 1 101 ? 31.581 0.901 4.939 1.00 84.81 101 LEU A C 1
ATOM 806 O O . LEU A 1 101 ? 32.359 1.235 4.052 1.00 84.81 101 LEU A O 1
ATOM 810 N N . SER A 1 102 ? 30.631 -0.016 4.749 1.00 82.38 102 SER A N 1
ATOM 811 C CA . SER A 1 102 ? 30.441 -0.711 3.473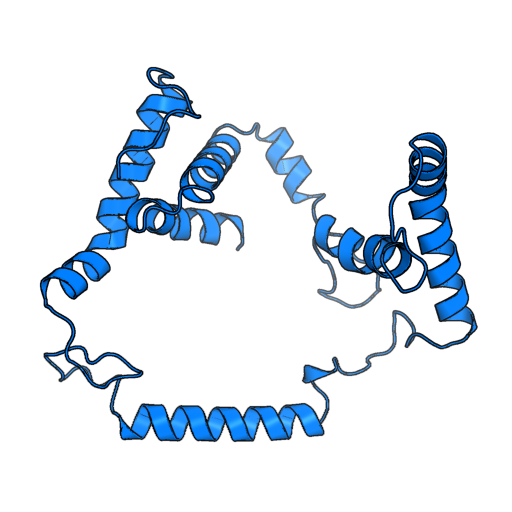 1.00 82.38 102 SER A CA 1
ATOM 812 C C . SER A 1 102 ? 30.041 0.253 2.358 1.00 82.38 102 SER A C 1
ATOM 814 O O . SER A 1 102 ? 30.562 0.124 1.254 1.00 82.38 102 SER A O 1
ATOM 816 N N . SER A 1 103 ? 29.175 1.237 2.636 1.00 77.00 103 SER A N 1
ATOM 817 C CA . SER A 1 103 ? 28.803 2.245 1.638 1.00 77.00 103 SER A CA 1
ATOM 818 C C . SER A 1 103 ? 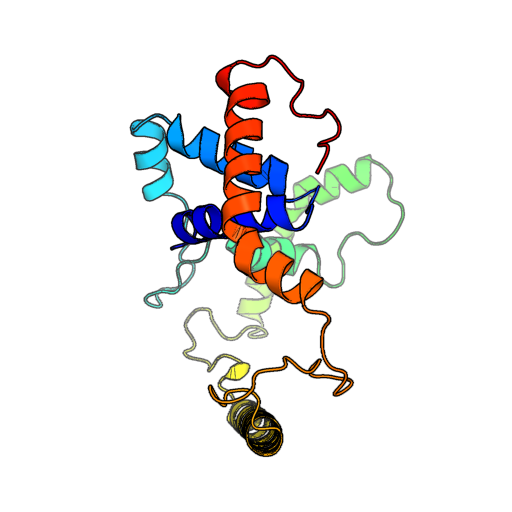29.985 3.135 1.254 1.00 77.00 103 SER A C 1
ATOM 820 O O . SER A 1 103 ? 30.201 3.377 0.074 1.00 77.00 103 SER A O 1
ATOM 822 N N . VAL A 1 104 ? 30.796 3.562 2.230 1.00 82.19 104 VAL A N 1
ATOM 823 C CA . VAL A 1 104 ? 32.001 4.372 1.970 1.00 82.19 104 VAL A CA 1
ATOM 824 C C . VAL A 1 104 ? 33.020 3.590 1.141 1.00 82.19 104 VAL A C 1
ATOM 826 O O . VAL A 1 104 ? 33.585 4.119 0.190 1.00 82.19 104 VAL A O 1
ATOM 829 N N . VAL A 1 105 ? 33.244 2.312 1.459 1.00 84.06 105 VAL A N 1
ATOM 830 C CA . VAL A 1 105 ? 34.155 1.459 0.680 1.00 84.06 105 VAL A CA 1
ATOM 831 C C . VAL A 1 105 ? 33.628 1.243 -0.740 1.00 84.06 105 VAL A C 1
ATOM 833 O O . VAL A 1 105 ? 34.405 1.318 -1.688 1.00 84.06 105 VAL A O 1
ATOM 836 N N . ALA A 1 106 ? 32.324 1.009 -0.911 1.00 78.25 106 ALA A N 1
ATOM 837 C CA . ALA A 1 106 ? 31.718 0.850 -2.231 1.00 78.25 106 ALA A CA 1
ATOM 838 C C . ALA A 1 106 ? 31.867 2.115 -3.097 1.00 78.25 106 ALA A C 1
ATOM 840 O O . ALA A 1 106 ? 32.153 2.004 -4.291 1.00 78.25 106 ALA A O 1
ATOM 841 N N . GLU A 1 107 ? 31.746 3.296 -2.484 1.00 77.56 107 GLU A N 1
ATOM 842 C CA . GLU A 1 107 ? 31.983 4.591 -3.126 1.00 77.56 107 GLU A CA 1
ATOM 843 C C . GLU A 1 107 ? 33.459 4.774 -3.520 1.00 77.56 107 GLU A C 1
ATOM 845 O O . GLU A 1 107 ? 33.750 5.070 -4.677 1.00 77.56 107 GLU A O 1
ATOM 850 N N . ILE A 1 108 ? 34.404 4.512 -2.605 1.00 82.12 108 ILE A N 1
ATOM 851 C CA . ILE A 1 108 ? 35.853 4.619 -2.874 1.00 82.12 108 ILE A CA 1
ATOM 852 C C . ILE A 1 108 ? 36.280 3.699 -4.025 1.00 82.12 108 ILE A C 1
ATOM 854 O O . ILE A 1 108 ? 37.072 4.094 -4.878 1.00 82.12 108 ILE A O 1
ATOM 858 N N . VAL A 1 109 ? 35.759 2.470 -4.062 1.00 83.38 109 VAL A N 1
ATOM 859 C CA . VAL A 1 109 ? 36.111 1.466 -5.083 1.00 83.38 109 VAL A CA 1
ATOM 860 C C . VAL A 1 109 ? 35.315 1.677 -6.384 1.00 83.38 109 VAL A C 1
ATOM 862 O O . VAL A 1 109 ? 35.483 0.922 -7.337 1.00 83.38 109 VAL A O 1
ATOM 865 N N . SER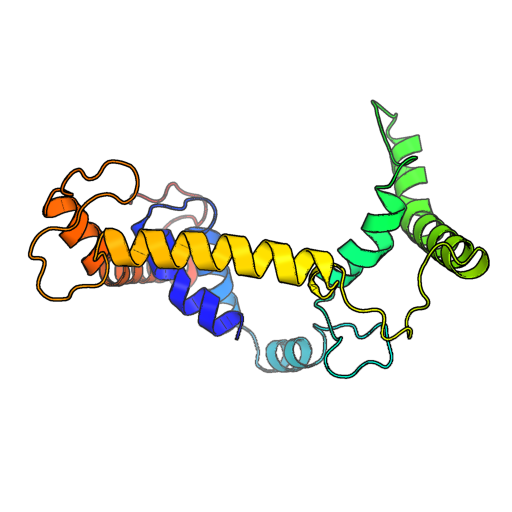 A 1 110 ? 34.471 2.716 -6.465 1.00 71.44 110 SER A N 1
ATOM 866 C CA . SER A 1 110 ? 33.623 3.014 -7.633 1.00 71.44 110 SER A CA 1
ATOM 867 C C . SER A 1 110 ? 32.718 1.843 -8.048 1.00 71.44 110 SER A C 1
ATOM 869 O O . SER A 1 110 ? 32.345 1.712 -9.213 1.00 71.44 110 SER A O 1
ATOM 871 N N . LEU A 1 111 ? 32.357 0.976 -7.093 1.00 68.19 111 LEU A N 1
ATOM 872 C CA . LEU A 1 111 ? 31.374 -0.095 -7.303 1.00 68.19 111 LEU A CA 1
ATOM 873 C C . LEU A 1 111 ? 29.950 0.459 -7.378 1.00 68.19 111 LEU A C 1
ATOM 875 O O . LEU A 1 111 ? 29.045 -0.211 -7.872 1.00 68.19 111 LEU A O 1
ATOM 879 N N . GLU A 1 112 ? 29.758 1.678 -6.882 1.00 62.59 112 GLU A N 1
ATOM 880 C CA . GLU A 1 112 ? 28.519 2.422 -6.997 1.00 62.59 112 GLU A CA 1
ATOM 881 C C . GLU A 1 112 ? 28.740 3.663 -7.851 1.00 62.59 112 GLU A C 1
ATOM 883 O O . GLU A 1 112 ? 29.659 4.452 -7.634 1.00 62.59 112 GLU A O 1
ATOM 888 N N . THR A 1 113 ? 27.863 3.836 -8.833 1.00 56.56 113 THR A N 1
ATOM 889 C CA . THR A 1 113 ? 27.698 5.088 -9.562 1.00 56.56 113 THR A CA 1
ATOM 890 C C . THR A 1 113 ? 27.421 6.192 -8.549 1.00 56.56 113 THR A C 1
ATOM 892 O O . THR A 1 113 ? 26.470 6.082 -7.770 1.00 56.56 113 THR A O 1
ATOM 895 N N . GLY A 1 114 ? 28.290 7.208 -8.510 1.00 56.09 114 GLY A N 1
ATOM 896 C CA . GLY A 1 114 ? 28.264 8.243 -7.479 1.00 56.09 114 GLY A CA 1
ATOM 897 C C . GLY A 1 114 ? 26.861 8.820 -7.282 1.00 56.09 114 GLY A C 1
ATOM 898 O O . GLY A 1 114 ? 26.093 8.946 -8.233 1.00 56.09 114 GLY A O 1
ATOM 899 N N . LEU A 1 115 ? 26.526 9.209 -6.049 1.00 52.53 115 LEU A N 1
ATOM 900 C CA . LEU A 1 115 ? 25.206 9.732 -5.640 1.00 52.53 115 LEU A CA 1
ATOM 901 C C . LEU A 1 115 ? 24.624 10.806 -6.597 1.00 52.53 115 LEU A C 1
ATOM 903 O O . LEU A 1 115 ? 23.405 10.983 -6.687 1.00 52.53 115 LEU A O 1
ATOM 907 N N . ASN A 1 116 ? 25.480 11.470 -7.378 1.00 48.84 116 ASN A N 1
ATOM 908 C CA . ASN A 1 116 ? 25.149 12.533 -8.324 1.00 48.84 116 ASN A CA 1
ATOM 909 C C . ASN A 1 116 ? 25.238 12.162 -9.817 1.00 48.84 116 ASN A C 1
ATOM 911 O O . ASN A 1 116 ? 25.001 13.042 -10.643 1.00 48.84 116 ASN A O 1
ATOM 915 N N . SER A 1 117 ? 25.556 10.924 -10.209 1.00 54.47 117 SER A N 1
ATOM 916 C CA . SER A 1 117 ? 25.546 10.575 -11.633 1.00 54.47 117 SER A CA 1
ATOM 917 C C . SER A 1 117 ? 24.105 10.566 -12.136 1.00 54.47 117 SER A C 1
ATOM 919 O O . SER A 1 117 ? 23.246 9.874 -11.598 1.00 54.47 117 SER A O 1
ATOM 921 N N . LEU A 1 118 ? 23.799 11.314 -13.191 1.00 52.19 118 LEU A N 1
ATOM 922 C CA . LEU A 1 118 ? 22.494 11.279 -13.868 1.00 52.19 118 LEU A CA 1
ATOM 923 C C . LEU A 1 118 ? 22.174 9.907 -14.497 1.00 52.19 118 LEU A C 1
ATOM 925 O O . LEU A 1 118 ? 21.316 9.839 -15.372 1.00 52.19 118 LEU A O 1
ATOM 929 N N . ASP A 1 119 ? 22.853 8.838 -14.065 1.00 54.44 119 ASP A N 1
ATOM 930 C CA . ASP A 1 119 ? 22.711 7.492 -14.573 1.00 54.44 119 ASP A CA 1
ATOM 931 C C . ASP A 1 119 ? 21.241 7.135 -14.605 1.00 54.44 119 ASP A C 1
ATOM 933 O O . ASP A 1 119 ? 20.524 7.113 -13.596 1.00 54.44 119 ASP A O 1
ATOM 937 N N . THR A 1 120 ? 20.809 6.949 -15.845 1.00 58.59 120 THR A N 1
ATOM 938 C CA . THR A 1 120 ? 19.495 6.490 -16.227 1.00 58.59 120 THR A CA 1
ATOM 939 C C . THR A 1 120 ? 19.183 5.292 -15.356 1.00 58.59 120 THR A C 1
ATOM 941 O O . THR A 1 120 ? 19.914 4.299 -15.385 1.00 58.59 120 THR A O 1
ATOM 944 N N . HIS A 1 121 ? 18.118 5.408 -14.560 1.00 64.25 121 HIS A N 1
ATOM 945 C CA . HIS A 1 121 ? 17.540 4.292 -13.821 1.00 64.25 121 HIS A CA 1
ATOM 946 C C . HIS A 1 121 ? 17.531 3.051 -14.724 1.00 64.25 121 HIS A C 1
ATOM 948 O O . HIS A 1 121 ? 17.347 3.193 -15.930 1.00 64.25 121 HIS A O 1
ATOM 954 N N . ILE A 1 122 ? 17.725 1.843 -14.192 1.00 69.44 122 ILE A N 1
ATOM 955 C CA . ILE A 1 122 ? 17.844 0.639 -15.039 1.00 69.44 122 ILE A CA 1
ATOM 956 C C . ILE A 1 122 ? 16.634 0.463 -15.983 1.00 69.44 122 ILE A C 1
ATOM 958 O O . ILE A 1 122 ? 16.779 -0.022 -17.104 1.00 69.44 122 ILE A O 1
ATOM 962 N N . GLU A 1 123 ? 15.468 0.960 -15.554 1.00 71.44 123 GLU A N 1
ATOM 963 C CA . GLU A 1 123 ? 14.216 1.041 -16.328 1.00 71.44 123 GLU A CA 1
ATOM 964 C C . GLU A 1 123 ? 14.271 2.003 -17.526 1.00 71.44 123 GLU A C 1
ATOM 966 O O . GLU A 1 123 ? 13.562 1.840 -18.508 1.00 71.44 123 GLU A O 1
ATOM 971 N N . CYS A 1 124 ? 15.149 3.000 -17.478 1.00 75.75 124 CYS A N 1
ATOM 972 C CA . CYS A 1 124 ? 15.394 3.965 -18.544 1.00 75.75 124 CYS A CA 1
ATOM 973 C C . CYS A 1 124 ? 16.527 3.535 -19.490 1.00 75.75 124 CYS A C 1
ATOM 975 O O . CYS A 1 124 ? 16.938 4.322 -20.344 1.00 75.75 124 CYS A O 1
ATOM 977 N N . THR A 1 125 ? 17.069 2.322 -19.343 1.00 81.12 125 THR A N 1
ATOM 978 C CA . THR A 1 125 ? 18.058 1.810 -20.299 1.00 81.12 125 THR A CA 1
ATOM 979 C C . THR A 1 125 ? 17.386 1.533 -21.650 1.00 81.12 125 THR A C 1
ATOM 981 O O . THR A 1 125 ? 16.261 1.029 -21.666 1.00 81.12 125 THR A O 1
ATOM 984 N N . PRO A 1 126 ? 18.048 1.803 -22.794 1.00 84.56 126 PRO A N 1
ATOM 985 C CA . PRO A 1 126 ? 17.453 1.589 -24.117 1.00 84.56 126 PRO A CA 1
ATOM 986 C C . PRO A 1 126 ? 16.907 0.170 -24.311 1.00 84.56 126 PRO A C 1
ATOM 988 O O . PRO A 1 126 ? 15.808 -0.004 -24.825 1.00 84.56 126 PRO A O 1
ATOM 991 N N . THR A 1 127 ? 17.635 -0.837 -23.818 1.00 88.19 127 THR A N 1
ATOM 992 C CA . THR A 1 127 ? 17.217 -2.243 -23.871 1.00 88.19 127 THR A CA 1
ATOM 993 C C . THR A 1 127 ? 15.933 -2.492 -23.081 1.00 88.19 127 THR A C 1
ATOM 995 O O . THR A 1 127 ? 15.059 -3.213 -23.553 1.00 88.19 127 THR A O 1
ATOM 998 N N . ARG A 1 128 ? 15.795 -1.903 -21.884 1.00 87.19 128 ARG A N 1
ATOM 999 C CA . ARG A 1 128 ? 14.589 -2.066 -21.064 1.00 87.19 128 ARG A CA 1
ATOM 1000 C C . ARG A 1 128 ? 13.394 -1.358 -21.687 1.00 87.19 128 ARG A C 1
ATOM 1002 O O . ARG A 1 128 ? 12.345 -1.971 -21.811 1.00 87.19 128 ARG A O 1
ATOM 1009 N N . ILE A 1 129 ? 1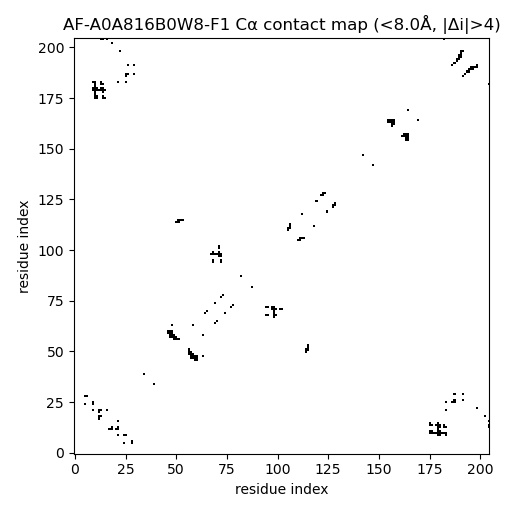3.594 -0.136 -22.180 1.00 89.50 129 ILE A N 1
ATOM 1010 C CA . ILE A 1 129 ? 12.568 0.621 -22.906 1.00 89.50 129 ILE A CA 1
ATOM 1011 C C . ILE A 1 129 ? 12.064 -0.172 -24.122 1.00 89.50 129 ILE A C 1
ATOM 1013 O O . ILE A 1 129 ? 10.862 -0.224 -24.370 1.00 89.50 129 ILE A O 1
ATOM 1017 N N . GLU A 1 130 ? 12.959 -0.799 -24.889 1.00 94.12 130 GLU A N 1
ATOM 1018 C CA . GLU A 1 130 ? 12.580 -1.608 -26.053 1.00 94.12 130 GLU A CA 1
ATOM 1019 C C . GLU A 1 130 ? 11.740 -2.835 -25.661 1.00 94.12 130 GLU A C 1
ATOM 1021 O O . GLU A 1 130 ? 10.697 -3.090 -26.269 1.00 94.12 130 GLU A O 1
ATOM 1026 N N . VAL A 1 131 ? 12.159 -3.565 -24.621 1.00 94.00 131 VAL A N 1
ATOM 1027 C CA . VAL A 1 131 ? 11.419 -4.723 -24.095 1.00 94.00 131 VAL A CA 1
ATOM 1028 C C . VAL A 1 131 ? 10.046 -4.304 -23.574 1.00 94.00 131 VAL A C 1
ATOM 1030 O O . VAL A 1 131 ? 9.041 -4.892 -23.971 1.00 94.00 131 VAL A O 1
ATOM 1033 N N . ASP A 1 132 ? 9.980 -3.251 -22.765 1.00 92.69 132 ASP A N 1
ATOM 1034 C CA . ASP A 1 132 ? 8.730 -2.776 -22.177 1.00 92.69 132 ASP A CA 1
ATOM 1035 C C . ASP A 1 132 ? 7.761 -2.280 -23.257 1.00 92.69 132 ASP A C 1
ATOM 1037 O O . ASP A 1 132 ? 6.568 -2.576 -23.206 1.00 92.69 132 ASP A O 1
ATOM 1041 N N . ASN A 1 133 ? 8.257 -1.590 -24.291 1.00 94.50 133 ASN A N 1
ATOM 1042 C CA . ASN A 1 133 ? 7.438 -1.173 -25.431 1.00 94.50 133 ASN A CA 1
ATOM 1043 C C . ASN A 1 133 ? 6.886 -2.369 -26.214 1.00 94.50 133 ASN A C 1
ATOM 1045 O O . ASN A 1 133 ? 5.734 -2.340 -26.665 1.00 94.50 133 ASN A O 1
ATOM 1049 N N . LYS A 1 134 ? 7.684 -3.428 -26.380 1.00 95.62 134 LYS A N 1
ATOM 1050 C CA . LYS A 1 134 ? 7.241 -4.667 -27.024 1.00 95.62 134 LYS A CA 1
ATOM 1051 C C . LYS A 1 134 ? 6.149 -5.351 -26.201 1.00 95.62 134 LYS A C 1
ATOM 1053 O O . LYS A 1 134 ? 5.101 -5.687 -26.754 1.00 95.62 134 LYS A O 1
ATOM 1058 N N . ASP A 1 135 ? 6.356 -5.506 -24.899 1.00 93.69 135 ASP A N 1
ATOM 1059 C CA . ASP A 1 135 ? 5.391 -6.138 -23.994 1.00 93.69 135 ASP A CA 1
ATOM 1060 C C . ASP A 1 135 ? 4.101 -5.316 -23.883 1.00 93.69 135 ASP A C 1
ATOM 1062 O O . ASP A 1 135 ? 2.996 -5.863 -23.941 1.00 93.69 135 ASP A O 1
ATOM 1066 N N . LEU A 1 136 ? 4.216 -3.986 -23.829 1.00 93.56 136 LEU A N 1
ATOM 1067 C CA . LEU A 1 136 ? 3.080 -3.071 -23.868 1.00 93.56 136 LEU A CA 1
ATOM 1068 C C . LEU A 1 136 ? 2.291 -3.222 -25.172 1.00 93.56 136 LEU A C 1
ATOM 1070 O O . LEU A 1 136 ? 1.062 -3.295 -25.142 1.00 93.56 136 LEU A O 1
ATOM 1074 N N . SER A 1 137 ? 2.979 -3.315 -26.311 1.00 94.31 137 SER A N 1
ATOM 1075 C CA . SER A 1 137 ? 2.340 -3.507 -27.617 1.00 94.31 137 SER A CA 1
ATOM 1076 C C . SER A 1 137 ? 1.563 -4.823 -27.677 1.00 94.31 137 SER A C 1
ATOM 1078 O O . SER A 1 137 ? 0.431 -4.844 -28.164 1.00 94.31 137 SER A O 1
ATOM 1080 N N . LEU A 1 138 ? 2.125 -5.907 -27.130 1.00 92.31 138 LEU A N 1
ATOM 1081 C CA . LEU A 1 138 ? 1.447 -7.202 -27.022 1.00 92.31 138 LEU A CA 1
ATOM 1082 C C . LEU A 1 138 ? 0.212 -7.123 -26.117 1.00 92.31 138 LEU A C 1
ATOM 1084 O O . LEU A 1 138 ? -0.862 -7.589 -26.505 1.00 92.31 138 LEU A O 1
ATOM 1088 N N . CYS A 1 139 ? 0.333 -6.486 -24.951 1.00 87.75 139 CYS A N 1
ATOM 1089 C CA . CYS A 1 139 ? -0.786 -6.259 -24.039 1.00 87.75 139 CYS A CA 1
ATOM 1090 C C . CYS A 1 139 ? -1.907 -5.458 -24.713 1.00 87.75 139 CYS A C 1
ATOM 1092 O O . CYS A 1 139 ? -3.061 -5.880 -24.691 1.00 87.75 139 CYS A O 1
ATOM 1094 N N . ILE A 1 140 ? -1.584 -4.336 -25.363 1.00 88.38 140 ILE A N 1
ATOM 1095 C CA . ILE A 1 140 ? -2.569 -3.497 -26.059 1.00 88.38 140 ILE A CA 1
ATOM 1096 C C . ILE A 1 140 ? -3.245 -4.277 -27.189 1.00 88.38 140 ILE A C 1
ATOM 1098 O O . ILE A 1 140 ? -4.469 -4.230 -27.307 1.00 88.38 140 ILE A O 1
ATOM 1102 N N . ALA A 1 141 ? -2.478 -5.001 -28.009 1.00 88.56 141 ALA A N 1
ATOM 1103 C CA . ALA A 1 141 ? -3.028 -5.810 -29.093 1.00 88.56 141 ALA A CA 1
ATOM 1104 C C . ALA A 1 141 ? -4.010 -6.862 -28.559 1.00 88.56 141 ALA A C 1
ATOM 1106 O O . ALA A 1 141 ? -5.113 -7.006 -29.091 1.00 88.56 141 ALA A O 1
ATOM 1107 N N . LYS A 1 142 ? -3.654 -7.537 -27.459 1.00 84.50 142 LYS A N 1
ATOM 1108 C CA . LYS A 1 142 ? -4.507 -8.539 -26.818 1.00 84.50 142 LYS A CA 1
ATOM 1109 C C . LYS A 1 142 ? -5.782 -7.919 -26.244 1.00 84.50 142 LYS A C 1
ATOM 1111 O O . LYS A 1 142 ? -6.872 -8.383 -26.573 1.00 84.50 142 LYS A O 1
ATOM 1116 N N . LEU A 1 143 ? -5.663 -6.832 -25.481 1.00 82.81 143 LEU A N 1
ATOM 1117 C CA . LEU A 1 143 ? -6.806 -6.124 -24.895 1.00 82.81 143 LEU A CA 1
ATOM 1118 C C . LEU A 1 143 ? -7.774 -5.592 -25.966 1.00 82.81 143 LEU A C 1
ATOM 1120 O O . LEU A 1 143 ? -8.989 -5.688 -25.795 1.00 82.81 143 LEU A O 1
ATOM 1124 N N . LYS A 1 144 ? -7.248 -5.074 -27.087 1.00 83.50 144 LYS A N 1
ATOM 1125 C CA . LYS A 1 144 ? -8.057 -4.629 -28.233 1.00 83.50 144 LYS A CA 1
ATOM 1126 C C . LYS A 1 144 ? -8.751 -5.793 -28.934 1.00 83.50 144 LYS A C 1
ATOM 1128 O O . LYS A 1 144 ? -9.925 -5.670 -29.262 1.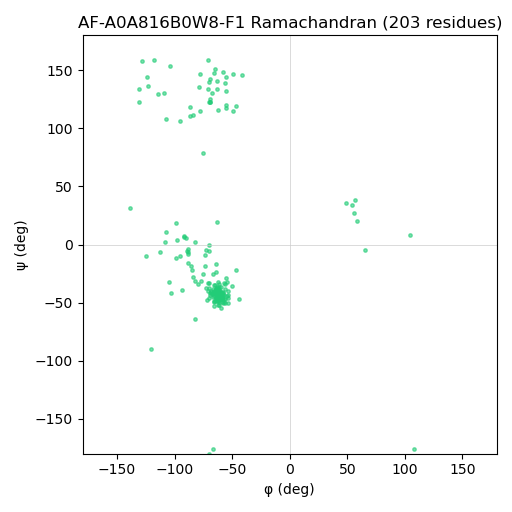00 83.50 144 LYS A O 1
ATOM 1133 N N . SER A 1 145 ? -8.056 -6.915 -29.137 1.00 83.12 145 SER A N 1
ATOM 1134 C CA . SER A 1 145 ? -8.638 -8.098 -29.789 1.00 83.12 145 SER A CA 1
ATOM 1135 C C . SER A 1 145 ? -9.818 -8.686 -29.013 1.00 83.12 145 SER A C 1
ATOM 1137 O O . SER A 1 145 ? -10.761 -9.189 -29.614 1.00 83.12 145 SER A O 1
ATOM 1139 N N . GLU A 1 146 ? -9.789 -8.585 -27.683 1.00 75.62 146 GLU A N 1
ATOM 1140 C CA . GLU A 1 146 ? -10.849 -9.086 -26.804 1.00 75.62 146 GLU A CA 1
ATOM 1141 C C . GLU A 1 146 ? -11.960 -8.057 -26.552 1.00 75.62 146 GLU A C 1
ATOM 1143 O O . GLU A 1 146 ? -12.952 -8.369 -25.897 1.00 75.62 146 GLU A O 1
ATOM 1148 N N . ASN A 1 147 ? -11.813 -6.836 -27.080 1.00 75.62 147 ASN A N 1
ATOM 1149 C CA . ASN A 1 147 ? -12.780 -5.745 -26.967 1.00 75.62 147 ASN A CA 1
AT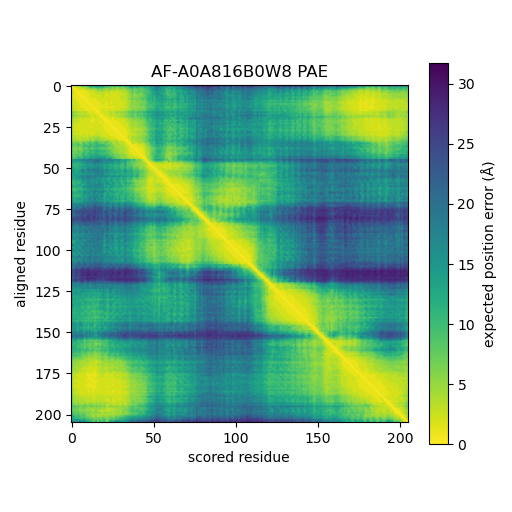OM 1150 C C . ASN A 1 147 ? -13.283 -5.499 -25.524 1.00 75.62 147 ASN A C 1
ATOM 1152 O O . ASN A 1 147 ? -14.446 -5.152 -25.303 1.00 75.62 147 ASN A O 1
ATOM 1156 N N . LEU A 1 148 ? -12.396 -5.682 -24.538 1.00 68.06 148 LEU A N 1
ATOM 1157 C CA . LEU A 1 148 ? -12.719 -5.713 -23.100 1.00 68.06 148 LEU A CA 1
ATOM 1158 C C . LEU A 1 148 ? -13.268 -4.394 -22.544 1.00 68.06 148 LEU A C 1
ATOM 1160 O O . LEU A 1 148 ? -13.826 -4.373 -21.453 1.00 68.06 148 LEU A O 1
ATOM 1164 N N . PHE A 1 149 ? -13.077 -3.293 -23.271 1.00 71.38 149 PHE A N 1
ATOM 1165 C CA . PHE A 1 149 ? -13.505 -1.953 -22.868 1.00 71.38 149 PHE A CA 1
ATOM 1166 C C . PHE A 1 149 ? -14.700 -1.438 -23.678 1.00 71.38 149 PHE A C 1
ATOM 1168 O O . PHE A 1 149 ? -15.018 -0.253 -23.608 1.00 71.38 149 PHE A O 1
ATOM 1175 N N . SER A 1 150 ? -15.354 -2.293 -24.470 1.00 74.69 150 SER A N 1
ATOM 1176 C CA . SER A 1 150 ? -16.582 -1.896 -25.158 1.00 74.69 150 SER A CA 1
ATOM 1177 C C . SER A 1 150 ? -17.723 -1.705 -24.157 1.00 74.69 150 SER A C 1
ATOM 1179 O O . SER A 1 150 ? -18.090 -2.617 -23.421 1.00 74.69 150 SER A O 1
ATOM 1181 N N . CYS A 1 151 ? -18.315 -0.510 -24.150 1.00 66.56 151 CYS A N 1
ATOM 1182 C CA . CYS A 1 151 ? -19.449 -0.170 -23.284 1.00 66.56 151 CYS A CA 1
ATOM 1183 C C . CYS A 1 151 ? -20.756 -0.888 -23.674 1.00 66.56 151 CYS A C 1
ATOM 1185 O O . CYS A 1 151 ? -21.756 -0.761 -22.976 1.00 66.56 151 CYS A O 1
ATOM 1187 N N . GLU A 1 152 ? -20.759 -1.619 -24.790 1.00 66.56 152 GLU A N 1
ATOM 1188 C CA . GLU A 1 152 ? -21.928 -2.309 -25.349 1.00 66.56 152 GLU A CA 1
ATOM 1189 C C . GLU A 1 152 ? -22.094 -3.745 -24.816 1.00 66.56 152 GLU A C 1
ATOM 1191 O O . GLU A 1 152 ? -23.084 -4.415 -25.112 1.00 66.56 152 GLU A O 1
ATOM 1196 N N . GLN A 1 153 ? -21.139 -4.249 -24.025 1.00 65.06 153 GLN A N 1
ATOM 1197 C CA . GLN A 1 153 ? -21.192 -5.608 -23.487 1.00 65.06 153 GLN A CA 1
ATOM 1198 C C . GLN A 1 153 ? -22.039 -5.683 -22.208 1.00 65.06 153 GLN A C 1
ATOM 1200 O O . GLN A 1 153 ? -21.627 -5.245 -21.138 1.00 65.06 153 GLN A O 1
ATOM 1205 N N . ASN A 1 154 ? -23.198 -6.346 -22.296 1.00 68.75 154 ASN A N 1
ATOM 1206 C CA . ASN A 1 154 ? -24.066 -6.649 -21.144 1.00 68.75 154 ASN A CA 1
ATOM 1207 C C . ASN A 1 154 ? -23.517 -7.753 -20.217 1.00 68.75 154 ASN A C 1
ATOM 1209 O O . ASN A 1 154 ? -24.121 -8.057 -19.189 1.00 68.75 154 ASN A O 1
ATOM 1213 N N . SER A 1 155 ? -22.401 -8.390 -20.575 1.00 75.12 155 SER A N 1
ATOM 1214 C CA . SER A 1 155 ? -21.809 -9.500 -19.825 1.00 75.12 155 SER A CA 1
ATOM 1215 C C . SER A 1 155 ? -20.325 -9.259 -19.598 1.00 75.12 155 SER A C 1
ATOM 1217 O O . SER A 1 155 ? -19.616 -8.939 -20.545 1.00 75.12 155 SER A O 1
ATOM 1219 N N . LEU A 1 156 ? -19.847 -9.481 -18.372 1.00 78.50 156 LEU A N 1
ATOM 1220 C CA . LEU A 1 156 ? -18.438 -9.314 -18.010 1.00 78.50 156 LEU A CA 1
ATOM 1221 C C . LEU A 1 156 ? -17.700 -10.662 -18.090 1.00 78.50 156 LEU A C 1
ATOM 1223 O O . LEU A 1 156 ? -17.914 -11.513 -17.220 1.00 78.50 156 LEU A O 1
ATOM 1227 N N . PRO A 1 157 ? -16.846 -10.907 -19.101 1.00 78.12 157 PRO A N 1
ATOM 1228 C CA . PRO A 1 157 ? -16.031 -12.113 -19.161 1.00 78.12 157 PRO A CA 1
ATOM 1229 C C . PRO A 1 157 ? -14.813 -12.018 -18.231 1.00 78.12 157 PRO A C 1
ATOM 1231 O O . PRO A 1 157 ? -14.205 -10.968 -18.037 1.00 78.12 157 PRO A O 1
ATOM 1234 N N . LYS A 1 158 ? -14.401 -13.153 -17.663 1.00 77.75 158 LYS A N 1
ATOM 1235 C CA . LYS A 1 158 ? -13.137 -13.278 -16.928 1.00 77.75 158 LYS A CA 1
ATOM 1236 C C . LYS A 1 158 ? -11.956 -13.201 -17.898 1.00 77.75 158 LYS A C 1
ATOM 1238 O O . LYS A 1 158 ? -11.823 -14.096 -18.729 1.00 77.75 158 LYS A O 1
ATOM 1243 N N . LEU A 1 159 ? -11.040 -12.255 -17.679 1.00 74.88 159 LEU A N 1
ATOM 1244 C CA . LEU A 1 159 ? -9.852 -12.010 -18.518 1.00 74.88 159 LEU A CA 1
ATOM 1245 C C . LEU A 1 159 ? -9.094 -13.288 -18.937 1.00 74.88 159 LEU A C 1
ATOM 1247 O O . LEU A 1 159 ? -8.791 -13.484 -20.102 1.00 74.88 159 LEU A O 1
ATOM 1251 N N . PHE A 1 160 ? -8.827 -14.202 -18.000 1.00 72.69 160 PHE A N 1
ATOM 1252 C CA . PHE A 1 160 ? -8.020 -15.401 -18.281 1.00 72.69 160 PHE A CA 1
ATOM 1253 C C . PHE A 1 160 ? -8.799 -16.593 -18.844 1.00 72.69 160 PHE A C 1
ATOM 1255 O O . PHE A 1 160 ? -8.193 -17.534 -19.343 1.00 72.69 160 PHE A O 1
ATOM 1262 N N . THR A 1 161 ? -10.127 -16.617 -18.700 1.00 80.81 161 THR A N 1
ATOM 1263 C CA . THR A 1 161 ? -10.922 -17.824 -19.015 1.00 80.81 161 THR A CA 1
ATOM 1264 C C . THR A 1 161 ? -12.040 -17.578 -20.018 1.00 80.81 161 THR A C 1
ATOM 1266 O O . THR A 1 161 ? -12.693 -18.535 -20.417 1.00 80.81 161 THR A O 1
ATOM 1269 N N . GLY A 1 162 ? -12.329 -16.321 -20.364 1.00 76.75 162 GLY A N 1
ATOM 1270 C CA . GLY A 1 162 ? -13.452 -15.926 -21.218 1.00 76.75 162 GLY A CA 1
ATOM 1271 C C . GLY A 1 162 ? -14.841 -16.205 -20.627 1.00 76.75 162 GLY A C 1
ATOM 1272 O O . GLY A 1 162 ? -15.847 -15.832 -21.219 1.00 76.75 162 GLY A O 1
ATOM 1273 N N . LYS A 1 163 ? -14.932 -16.851 -19.456 1.00 82.88 163 LYS A N 1
ATOM 1274 C CA . LYS A 1 163 ? -16.208 -17.219 -18.831 1.00 82.88 163 LYS A CA 1
ATOM 1275 C C . LYS A 1 163 ? -16.930 -15.986 -18.307 1.00 82.88 163 LYS A C 1
ATOM 1277 O O . LYS A 1 163 ? -16.328 -15.191 -17.589 1.00 82.88 163 LYS A O 1
ATOM 1282 N N . ILE A 1 164 ? -18.224 -15.891 -18.591 1.00 85.56 164 ILE A N 1
ATOM 1283 C CA . ILE A 1 164 ? -19.093 -14.827 -18.083 1.00 85.56 164 ILE A CA 1
ATOM 1284 C C . ILE A 1 164 ? -19.176 -14.908 -16.551 1.00 85.56 164 ILE A C 1
ATOM 1286 O O . ILE A 1 164 ? -19.313 -15.987 -15.967 1.00 85.56 164 ILE A O 1
ATOM 1290 N N . ILE A 1 165 ? -19.039 -13.758 -15.897 1.00 85.62 165 ILE A N 1
ATOM 1291 C CA . ILE A 1 165 ? -19.163 -13.598 -14.450 1.00 85.62 165 ILE A CA 1
ATOM 1292 C C . ILE A 1 165 ? -20.651 -13.560 -14.081 1.00 85.62 165 ILE A C 1
ATOM 1294 O O . ILE A 1 165 ? -21.443 -12.887 -14.732 1.00 85.62 165 ILE A O 1
ATOM 1298 N N . HIS A 1 166 ? -21.029 -14.278 -13.021 1.00 89.12 166 HIS A N 1
ATOM 1299 C CA . HIS A 1 166 ? -22.398 -14.262 -12.506 1.00 89.12 166 HIS A CA 1
ATOM 1300 C C . HIS A 1 166 ? -22.784 -12.866 -11.996 1.00 89.12 166 HIS A C 1
ATOM 1302 O O . HIS A 1 166 ? -21.977 -12.222 -11.317 1.00 89.12 166 HIS A O 1
ATOM 1308 N N . ASN A 1 167 ? -24.021 -12.432 -12.249 1.00 87.81 167 ASN A N 1
ATOM 1309 C CA . ASN A 1 167 ? -24.495 -11.093 -11.881 1.00 87.81 167 ASN A CA 1
ATOM 1310 C C . ASN A 1 167 ? -24.344 -10.785 -10.385 1.00 87.81 167 ASN A C 1
ATOM 1312 O O . ASN A 1 167 ? -23.988 -9.664 -10.040 1.00 87.81 167 ASN A O 1
ATOM 1316 N N . ASP A 1 168 ? -24.500 -11.772 -9.500 1.00 88.88 168 ASP A N 1
ATOM 1317 C CA . ASP A 1 168 ? -24.293 -11.570 -8.056 1.00 88.88 168 ASP A CA 1
ATOM 1318 C C . ASP A 1 168 ? -22.870 -11.104 -7.722 1.00 88.88 168 ASP A C 1
ATOM 1320 O O . ASP A 1 168 ? -22.667 -10.282 -6.830 1.00 88.88 168 ASP A O 1
ATOM 1324 N N . ILE A 1 169 ? -21.863 -11.612 -8.442 1.00 88.56 169 ILE A N 1
ATOM 1325 C CA . ILE A 1 169 ? -20.466 -11.207 -8.249 1.00 88.56 169 ILE A CA 1
ATOM 1326 C C . ILE A 1 169 ? -20.271 -9.781 -8.767 1.00 88.56 169 ILE A C 1
ATOM 1328 O O . ILE A 1 169 ? -19.585 -8.992 -8.120 1.00 88.56 169 ILE A O 1
ATOM 1332 N N . VAL A 1 170 ? -20.895 -9.442 -9.898 1.00 87.62 170 VAL A N 1
ATOM 1333 C CA . VAL A 1 170 ? -20.855 -8.090 -10.472 1.00 87.62 170 VAL A CA 1
ATOM 1334 C C . VAL A 1 170 ? -21.467 -7.087 -9.499 1.00 87.62 170 VAL A C 1
ATOM 1336 O O . VAL A 1 170 ? -20.799 -6.131 -9.117 1.00 87.62 170 VAL A O 1
ATOM 1339 N N . LEU A 1 171 ? -22.680 -7.356 -9.010 1.00 88.31 171 LEU A N 1
ATOM 1340 C CA . LEU A 1 171 ? -23.363 -6.535 -8.010 1.00 88.31 171 LEU A CA 1
ATOM 1341 C C . LEU A 1 171 ? -22.535 -6.395 -6.726 1.00 88.31 171 LEU A C 1
ATOM 1343 O O . LEU A 1 171 ? -22.416 -5.299 -6.182 1.00 88.31 171 LEU A O 1
ATOM 1347 N N . ASN A 1 172 ? -21.906 -7.480 -6.263 1.00 89.19 172 ASN A N 1
ATOM 1348 C CA . ASN A 1 172 ? -21.035 -7.447 -5.088 1.00 89.19 172 ASN A CA 1
ATOM 1349 C C . ASN A 1 172 ? -19.800 -6.548 -5.292 1.00 89.19 172 ASN A C 1
ATOM 1351 O O . ASN A 1 172 ? -19.388 -5.852 -4.364 1.00 89.19 172 ASN A O 1
ATOM 1355 N N . ILE A 1 173 ? -19.212 -6.538 -6.492 1.00 89.94 173 ILE A N 1
ATOM 1356 C CA . ILE A 1 173 ? -18.083 -5.659 -6.827 1.00 89.94 173 ILE A CA 1
ATOM 1357 C C . ILE A 1 173 ? -18.550 -4.206 -6.967 1.00 89.94 173 ILE A C 1
ATOM 1359 O O . ILE A 1 173 ? -17.936 -3.331 -6.356 1.00 89.94 173 ILE A O 1
ATOM 1363 N N . CYS A 1 174 ? -19.635 -3.944 -7.700 1.00 90.00 174 CYS A N 1
ATOM 1364 C CA . CYS A 1 174 ? -20.181 -2.595 -7.889 1.00 90.00 174 CYS A CA 1
ATOM 1365 C C . CYS A 1 174 ? -20.541 -1.934 -6.551 1.00 90.00 174 CYS A C 1
ATOM 1367 O O . CYS A 1 174 ? -20.157 -0.795 -6.308 1.00 90.00 174 CYS A O 1
ATOM 1369 N N . ASN A 1 175 ? -21.166 -2.684 -5.640 1.00 93.25 175 ASN A N 1
ATOM 1370 C CA . ASN A 1 175 ? -21.579 -2.183 -4.325 1.00 93.25 175 ASN A CA 1
ATOM 1371 C C . ASN A 1 175 ? -20.499 -2.366 -3.243 1.00 93.25 175 ASN A C 1
ATOM 1373 O O . ASN A 1 175 ? -20.748 -2.125 -2.059 1.00 93.25 175 ASN A O 1
ATOM 1377 N N . SER A 1 176 ? -19.296 -2.827 -3.613 1.00 93.94 176 SER A N 1
ATOM 1378 C CA . SER A 1 176 ? -18.231 -3.125 -2.647 1.00 93.94 176 SER A CA 1
ATOM 1379 C C . SER A 1 176 ? -17.826 -1.890 -1.852 1.00 93.94 176 SER A C 1
ATOM 1381 O O . SER A 1 176 ? -17.669 -1.985 -0.638 1.00 93.94 176 SER A O 1
ATOM 1383 N N . TYR A 1 177 ? -17.703 -0.733 -2.503 1.00 95.38 177 TYR A N 1
ATOM 1384 C CA . TYR A 1 177 ? -17.279 0.495 -1.841 1.00 95.38 177 TYR A CA 1
ATOM 1385 C C . TYR A 1 177 ? -18.268 0.930 -0.754 1.00 95.38 177 TYR A C 1
ATOM 1387 O O . TYR A 1 177 ? -17.865 1.105 0.393 1.00 95.38 177 TYR A O 1
ATOM 1395 N N . GLU A 1 178 ? -19.558 1.039 -1.081 1.00 95.19 178 GLU A N 1
ATOM 1396 C CA . GLU A 1 178 ? -20.602 1.449 -0.131 1.00 95.19 178 GLU A CA 1
ATOM 1397 C C . GLU A 1 178 ? -20.721 0.465 1.035 1.00 95.19 178 GLU A C 1
ATOM 1399 O O . GLU A 1 178 ? -20.673 0.862 2.200 1.00 95.19 178 GLU A O 1
ATOM 1404 N N . ARG A 1 179 ? -20.765 -0.841 0.735 1.00 94.12 179 ARG A N 1
ATOM 1405 C CA . ARG A 1 179 ? -20.783 -1.900 1.754 1.00 94.12 179 ARG A CA 1
ATOM 1406 C C . ARG A 1 179 ? -19.573 -1.807 2.680 1.00 94.12 179 ARG A C 1
ATOM 1408 O O . ARG A 1 179 ? -19.695 -1.903 3.899 1.00 94.12 179 ARG A O 1
ATOM 1415 N N . GLY A 1 180 ? -18.395 -1.634 2.096 1.00 94.69 180 GLY A N 1
ATOM 1416 C CA . GLY A 1 180 ? -17.143 -1.477 2.819 1.00 94.69 180 GLY A CA 1
ATOM 1417 C C . GLY A 1 180 ? -17.100 -0.225 3.688 1.00 94.69 180 GLY A C 1
ATOM 1418 O O . GLY A 1 180 ? -16.558 -0.257 4.790 1.00 94.69 180 GLY A O 1
ATOM 1419 N N . TYR A 1 181 ? -17.698 0.863 3.213 1.00 95.12 181 TYR A N 1
ATOM 1420 C CA . TYR A 1 181 ? -17.751 2.137 3.913 1.00 95.12 181 TYR A CA 1
ATOM 1421 C C . TYR A 1 181 ? -18.650 2.069 5.152 1.00 95.12 181 TYR A C 1
ATOM 1423 O O . TYR A 1 181 ? -18.257 2.541 6.219 1.00 95.12 181 TYR A O 1
ATOM 1431 N N . GLU A 1 182 ? -19.804 1.407 5.057 1.00 94.69 182 GLU A N 1
ATOM 1432 C CA . GLU A 1 182 ? -20.680 1.174 6.211 1.00 94.69 182 GLU A CA 1
ATOM 1433 C C . GLU A 1 182 ? -20.026 0.257 7.256 1.00 94.69 182 GLU A C 1
ATOM 1435 O O . GLU A 1 182 ? -20.064 0.544 8.455 1.00 94.69 182 GLU A O 1
ATOM 1440 N N . LEU A 1 183 ? -19.319 -0.790 6.817 1.00 93.56 183 LEU A N 1
ATOM 1441 C CA . LEU A 1 183 ? -18.524 -1.638 7.714 1.00 93.56 183 LEU A CA 1
ATOM 1442 C C . LEU A 1 183 ? -17.391 -0.861 8.401 1.00 93.56 183 LEU A C 1
ATOM 1444 O O . LEU A 1 183 ? -17.171 -1.034 9.601 1.00 93.56 183 LEU A O 1
ATOM 1448 N N . LEU A 1 184 ? -16.695 0.011 7.667 1.00 93.88 184 LEU A N 1
ATOM 1449 C CA . LEU A 1 184 ? -15.654 0.879 8.215 1.00 93.88 184 LEU A CA 1
ATOM 1450 C C . LEU A 1 184 ? -16.229 1.823 9.279 1.00 93.88 184 LEU A C 1
ATOM 1452 O O . LEU A 1 184 ? -15.684 1.897 10.379 1.00 93.88 184 LEU A O 1
ATOM 1456 N N . LYS A 1 185 ? -17.339 2.513 8.993 1.00 93.31 185 LYS A N 1
ATOM 1457 C CA . LYS A 1 185 ? -18.011 3.391 9.967 1.00 93.31 185 LYS A CA 1
ATOM 1458 C C . LYS A 1 185 ? -18.398 2.638 11.231 1.00 93.31 185 LYS A C 1
ATOM 1460 O O . LYS A 1 185 ? -18.078 3.089 12.329 1.00 93.31 185 LYS A O 1
ATOM 1465 N N . LYS A 1 186 ? -19.052 1.483 11.075 1.00 92.69 186 LYS A N 1
ATOM 1466 C CA . LYS A 1 186 ? -19.451 0.627 12.195 1.00 92.69 186 LYS A CA 1
ATOM 1467 C C . LYS A 1 186 ? -18.241 0.254 13.052 1.00 92.69 186 LYS A C 1
ATOM 1469 O O . LYS A 1 186 ? -18.271 0.431 14.266 1.00 92.69 186 LYS A O 1
ATOM 1474 N N . TYR A 1 187 ? -17.149 -0.164 12.411 1.00 93.00 187 TYR A N 1
ATOM 1475 C CA . TYR A 1 187 ? -15.899 -0.494 13.089 1.00 93.00 187 TYR A CA 1
ATOM 1476 C C . TYR A 1 187 ? -15.327 0.692 13.883 1.00 93.00 187 TYR A C 1
ATOM 1478 O O . TYR A 1 187 ? -14.952 0.529 15.045 1.00 93.00 187 TYR A O 1
ATOM 1486 N N . LEU A 1 188 ? -15.275 1.887 13.283 1.00 92.06 188 LEU A N 1
ATOM 1487 C CA . LEU A 1 188 ? -14.785 3.100 13.948 1.00 92.06 188 LEU A CA 1
ATOM 1488 C C . LEU A 1 188 ? -15.626 3.438 15.188 1.00 92.06 188 LEU A C 1
ATOM 1490 O O . LEU A 1 188 ? -15.069 3.680 16.261 1.00 92.06 188 LEU A O 1
ATOM 1494 N N . VAL A 1 189 ? -16.955 3.410 15.060 1.00 92.31 189 VAL A N 1
ATOM 1495 C CA . VAL A 1 189 ? -17.883 3.752 16.146 1.00 92.31 189 VAL A CA 1
ATOM 1496 C C . VAL A 1 189 ? -17.802 2.744 17.289 1.00 92.31 189 VAL A C 1
ATOM 1498 O O . VAL A 1 189 ? -17.583 3.137 18.432 1.00 92.31 189 VAL A O 1
ATOM 1501 N N . GLU A 1 190 ? -17.940 1.451 17.001 1.00 92.81 190 GLU A N 1
ATOM 1502 C CA . GLU A 1 190 ? -18.013 0.411 18.033 1.00 92.81 190 GLU A CA 1
ATOM 1503 C C . GLU A 1 190 ? -16.681 0.224 18.766 1.00 92.81 190 GLU A C 1
ATOM 1505 O O . GLU A 1 190 ? -16.660 0.055 19.984 1.00 92.81 190 GLU A O 1
ATOM 1510 N N . ARG A 1 191 ? -15.551 0.273 18.050 1.00 92.12 191 ARG A N 1
ATOM 1511 C CA . ARG A 1 191 ? -14.255 -0.147 18.608 1.00 92.12 191 ARG A CA 1
ATOM 1512 C C . ARG A 1 191 ? -13.322 0.999 18.971 1.00 92.12 191 ARG A C 1
ATOM 1514 O O . ARG A 1 191 ? -12.543 0.851 19.909 1.00 92.12 191 ARG A O 1
ATOM 1521 N N . LEU A 1 192 ? -13.362 2.125 18.252 1.00 90.25 192 LEU A N 1
ATOM 1522 C CA . LEU A 1 192 ? -12.427 3.238 18.484 1.00 90.25 192 LEU A CA 1
ATOM 1523 C C . LEU A 1 192 ? -13.068 4.404 19.242 1.00 90.25 192 LEU A C 1
ATOM 1525 O O . LEU A 1 192 ? -12.441 4.929 20.162 1.00 90.25 192 LEU A O 1
ATOM 1529 N N . ILE A 1 193 ? -14.308 4.769 18.900 1.00 89.88 193 ILE A N 1
ATOM 1530 C CA . ILE A 1 193 ? -15.028 5.883 19.537 1.00 89.88 193 ILE A CA 1
ATOM 1531 C C . ILE A 1 193 ? -15.677 5.422 20.846 1.00 89.88 193 ILE A C 1
ATOM 1533 O O . ILE A 1 193 ? -15.282 5.873 21.919 1.00 89.88 193 ILE A O 1
ATOM 1537 N N . ASN A 1 194 ? -16.632 4.489 20.771 1.00 91.69 194 ASN A N 1
ATOM 1538 C CA . ASN A 1 194 ? -17.416 4.051 21.931 1.00 91.69 194 ASN A CA 1
ATOM 1539 C C . ASN A 1 194 ? -16.716 2.954 22.744 1.00 91.69 194 ASN A C 1
ATOM 1541 O O . ASN A 1 194 ? -17.028 2.777 23.919 1.00 91.69 194 ASN A O 1
ATOM 1545 N N . LYS A 1 195 ? -15.773 2.224 22.128 1.00 89.38 195 LYS A N 1
ATOM 1546 C CA . LYS A 1 195 ? -15.001 1.128 22.745 1.00 89.38 195 LYS A CA 1
ATOM 1547 C C . LYS A 1 195 ? -15.886 0.041 23.376 1.00 89.38 195 LYS A C 1
ATOM 1549 O O . LYS A 1 195 ? -15.525 -0.547 24.392 1.00 89.38 195 LYS A O 1
ATOM 1554 N N . THR A 1 196 ? -17.045 -0.225 22.776 1.00 89.06 196 THR A N 1
ATOM 1555 C CA . THR A 1 196 ? -17.989 -1.264 23.215 1.00 89.06 196 THR A CA 1
ATOM 1556 C C . THR A 1 196 ? -17.522 -2.668 22.843 1.00 89.06 196 THR A C 1
ATOM 1558 O O . THR A 1 196 ? -17.894 -3.631 23.504 1.00 89.06 196 THR A O 1
ATOM 1561 N N . VAL A 1 197 ? -16.694 -2.787 21.801 1.00 88.25 197 VAL A N 1
ATOM 1562 C CA . VAL A 1 197 ? -16.110 -4.045 21.316 1.00 88.25 197 VAL A CA 1
ATOM 1563 C C . VAL A 1 197 ? -14.588 -3.912 21.290 1.00 88.25 197 VAL A C 1
ATOM 1565 O O . VAL A 1 197 ? -14.065 -2.836 20.985 1.00 88.25 197 VAL A O 1
ATOM 1568 N N . ASN A 1 198 ? -13.850 -4.985 21.595 1.00 85.00 198 ASN A N 1
ATOM 1569 C CA . ASN A 1 198 ? -12.392 -4.931 21.570 1.00 85.00 198 ASN A CA 1
ATOM 1570 C C . ASN A 1 198 ? -11.889 -4.817 20.121 1.00 85.00 198 ASN A C 1
ATOM 1572 O O . ASN A 1 198 ? -12.384 -5.471 19.205 1.00 85.00 198 ASN A O 1
ATOM 1576 N N . VAL A 1 199 ? -10.861 -3.995 19.908 1.00 82.12 199 VAL A N 1
ATOM 1577 C CA . VAL A 1 199 ? -10.213 -3.786 18.605 1.00 82.12 199 VAL A CA 1
ATOM 1578 C C . VAL A 1 199 ? -9.691 -5.102 18.007 1.00 82.12 199 VAL A C 1
ATOM 1580 O O . VAL A 1 199 ? -9.752 -5.269 16.792 1.00 82.12 199 VAL A O 1
ATOM 1583 N N . TYR A 1 200 ? -9.247 -6.048 18.839 1.00 80.25 200 TYR A N 1
ATOM 1584 C CA . TYR A 1 200 ? -8.671 -7.328 18.405 1.00 80.25 200 TYR A CA 1
ATOM 1585 C C . TYR A 1 200 ? -9.693 -8.447 18.191 1.00 80.25 200 TYR A C 1
ATOM 1587 O O . TYR A 1 200 ? -9.333 -9.503 17.667 1.00 80.25 200 TYR A O 1
ATOM 1595 N N . ASP A 1 201 ? -10.955 -8.231 18.564 1.00 83.38 201 ASP A N 1
ATOM 1596 C CA . ASP A 1 201 ? -11.982 -9.251 18.384 1.00 83.38 201 ASP A CA 1
ATOM 1597 C C . ASP A 1 201 ? -12.205 -9.523 16.899 1.00 83.38 201 ASP A C 1
ATOM 1599 O O . ASP A 1 201 ? -12.053 -8.641 16.046 1.00 83.38 201 ASP A O 1
ATOM 1603 N N . LYS A 1 202 ? -12.610 -10.748 16.571 1.00 77.94 202 LYS A N 1
ATOM 1604 C CA . LYS A 1 202 ? -12.891 -11.128 15.188 1.00 77.94 202 LYS A CA 1
ATOM 1605 C C . LYS A 1 202 ? -13.917 -10.164 14.583 1.00 77.94 202 LYS A C 1
ATOM 1607 O O . LYS A 1 202 ? -14.918 -9.827 15.209 1.00 77.94 202 LYS A O 1
ATOM 1612 N N . ILE A 1 203 ? -13.628 -9.679 13.380 1.00 75.06 203 ILE A N 1
ATOM 1613 C CA . ILE A 1 203 ? -14.564 -8.856 12.617 1.00 75.06 203 ILE A CA 1
ATOM 1614 C C . ILE A 1 203 ? -15.450 -9.813 11.830 1.00 75.06 203 ILE A C 1
ATOM 1616 O O . ILE A 1 203 ? -14.947 -10.575 10.995 1.00 75.06 203 ILE A O 1
ATOM 1620 N N . ASP A 1 204 ? -16.747 -9.776 12.112 1.00 68.50 204 ASP A N 1
ATOM 1621 C CA . ASP A 1 204 ? -17.745 -10.437 11.283 1.00 68.50 204 ASP A CA 1
ATOM 1622 C C . ASP A 1 204 ? -17.995 -9.563 10.052 1.00 68.50 204 ASP A C 1
ATOM 1624 O O . ASP A 1 204 ? -18.420 -8.411 10.148 1.00 68.50 204 ASP A O 1
ATOM 1628 N N . PHE A 1 205 ? -17.626 -10.109 8.898 1.00 63.25 205 PHE A N 1
ATOM 1629 C CA . PHE A 1 205 ? -17.740 -9.482 7.585 1.00 63.25 205 PHE A CA 1
ATOM 1630 C C . PHE A 1 205 ? -18.818 -10.167 6.752 1.00 63.25 205 PHE A C 1
ATOM 1632 O O . PHE A 1 205 ? -19.124 -11.348 7.022 1.00 63.25 205 PHE A O 1
#

Organism: NCBI:txid1234261

Secondary structure (DSSP, 8-state):
-HHHHHHHHHHHHHHTT-TTHHHHHHHHHHHHHHS-HHHHHHHHHSSEE--SSSTT--EEHHHHHIIIIIHHHSSTTS--S---HHHHHHHHHHHHHHHHHHHHHHHHTT-S--TT-----GGGSHHHHHHHHHHHHHHHHHHHHTTTT-TT-SS-B-TTT-PBPPHHHHHHHHTHHHHHHHHHHHHIIIIIIS--S-TTSPP--

Foldseek 3Di:
DVLVVLVQCLLLCQLVVVVVNNLVSLVVNVCVVPPDPVVVVVCVVPFWDDPAPDPPRTDGPVVVCCVFLCPQQVPDPHDDDDDDPVVVVVSVVCSNVSRVVSVVVCVVVVVDDPSPPPPDDPCRPPVNVVVVVVVVVVVVVLCVVVVQPDPPDPFHADPPPRDTDDVVVVVSVVCSNVNSVVLSVVLCVCCPPVNVDDSPDDRDD

Solvent-accessible surface area (backbone atoms only — not comparable to full-atom values): 12074 Å² total; per-residue (Å²): 111,69,68,64,50,50,64,68,45,38,19,45,27,39,50,70,61,35,76,79,53,28,60,53,44,52,48,51,54,49,51,63,72,70,50,51,72,66,56,52,55,53,53,76,74,67,50,64,45,63,89,45,95,54,82,92,54,58,37,44,52,68,58,46,41,48,73,39,43,46,47,54,39,65,34,98,89,36,98,80,83,94,71,57,71,67,59,49,52,53,45,64,72,44,34,61,60,51,13,52,52,49,51,54,51,34,49,74,70,59,76,42,84,55,86,79,58,85,69,64,53,75,72,65,32,70,69,43,45,52,51,51,52,50,53,48,49,51,50,52,53,53,49,58,75,66,50,77,81,53,91,82,60,94,64,56,54,37,90,93,72,66,48,71,57,57,64,69,58,51,53,51,58,74,46,23,50,64,55,2,40,55,50,45,52,51,49,44,44,39,34,69,70,68,53,78,42,67,80,85,53,85,80,90,119